Protein AF-A0A7J6QYV2-F1 (afdb_monomer)

Foldseek 3Di:
DPVVVVLVVVVVVCLVVVPDPPPPDPDDDDDDDDDDDDDDDDDDDDDDDDDDDDDDDDDDDDPPPPPPPPPVQAQKDKDKDFPLVVCLVPPDAQDWDKDDQDQRHQHWHRKIKTKGLQFHPSADGQAIKMFIDTDAQKWWQKKKDKQNQIDDRDTDTHHCVDPVAVGGDMDRGRDGSVVLVVRCPPDPDDTNMIMMMMGTPHMDD

Organism: Perkinsus olseni (NCBI:txid32597)

Mean predicted aligned error: 15.83 Å

Structure (mmCIF, N/CA/C/O backbone):
data_AF-A0A7J6QYV2-F1
#
_entry.id   AF-A0A7J6QYV2-F1
#
loop_
_atom_site.group_PDB
_atom_site.id
_atom_site.type_symbol
_atom_site.label_atom_id
_atom_site.label_alt_id
_atom_site.label_comp_id
_atom_site.label_asym_id
_atom_site.label_entity_id
_atom_site.label_seq_id
_atom_site.pdbx_PDB_ins_code
_atom_site.Cartn_x
_atom_site.Cartn_y
_atom_site.Cartn_z
_atom_site.occupancy
_atom_site.B_iso_or_equiv
_atom_site.auth_seq_id
_atom_site.auth_comp_id
_atom_site.auth_asym_id
_atom_site.auth_atom_id
_atom_site.pdbx_PDB_model_num
ATOM 1 N N . ARG A 1 1 ? -1.451 -21.739 28.083 1.00 50.88 1 ARG A N 1
ATOM 2 C CA . ARG A 1 1 ? -0.155 -21.377 27.459 1.00 50.88 1 ARG A CA 1
ATOM 3 C C . ARG A 1 1 ? 0.331 -22.521 26.557 1.00 50.88 1 ARG A C 1
ATOM 5 O O . ARG A 1 1 ? 1.403 -23.037 26.791 1.00 50.88 1 ARG A O 1
ATOM 12 N N . GLY A 1 2 ? -0.492 -23.002 25.619 1.00 52.44 2 GLY A N 1
ATOM 13 C CA . GLY A 1 2 ? -0.149 -24.209 24.837 1.00 52.44 2 GLY A CA 1
ATOM 14 C C . GLY A 1 2 ? -0.540 -24.111 23.366 1.00 52.44 2 GLY A C 1
ATOM 15 O O . GLY A 1 2 ? 0.251 -24.439 22.502 1.00 52.44 2 GLY A O 1
ATOM 16 N N . ARG A 1 3 ? -1.723 -23.557 23.072 1.00 46.97 3 ARG A N 1
ATOM 17 C CA . ARG A 1 3 ? -2.214 -23.412 21.691 1.00 46.97 3 ARG A CA 1
ATOM 18 C C . ARG A 1 3 ? -1.629 -22.234 20.909 1.00 46.97 3 ARG A C 1
ATOM 20 O O . ARG A 1 3 ? -1.575 -22.299 19.691 1.00 46.97 3 ARG A O 1
ATOM 27 N N . SER A 1 4 ? -1.227 -21.155 21.580 1.00 53.94 4 SER A N 1
ATOM 28 C CA . SER A 1 4 ? -0.645 -19.977 20.917 1.00 53.94 4 SER A CA 1
ATOM 29 C C . SER A 1 4 ? 0.719 -20.287 20.314 1.00 53.94 4 SER A C 1
ATOM 31 O O . SER A 1 4 ? 1.007 -19.889 19.193 1.00 53.94 4 SER A O 1
ATOM 33 N N . ASP A 1 5 ? 1.531 -21.032 21.053 1.00 56.62 5 ASP A N 1
ATOM 34 C CA . ASP A 1 5 ? 2.941 -21.231 20.731 1.00 56.62 5 ASP A CA 1
ATOM 35 C C . ASP A 1 5 ? 3.089 -22.277 19.615 1.00 56.62 5 ASP A C 1
ATOM 37 O O . ASP A 1 5 ? 3.940 -22.151 18.740 1.00 56.62 5 ASP A O 1
ATOM 41 N N . GLU A 1 6 ? 2.171 -23.246 19.579 1.00 64.69 6 GLU A N 1
ATOM 42 C CA . GLU A 1 6 ? 2.050 -24.247 18.517 1.00 64.69 6 GLU A CA 1
ATOM 43 C C . GLU A 1 6 ? 1.593 -23.624 17.184 1.00 64.69 6 GLU A C 1
ATOM 45 O O . GLU A 1 6 ? 2.139 -23.941 16.129 1.00 64.69 6 GLU A O 1
ATOM 50 N N . LEU A 1 7 ? 0.667 -22.655 17.225 1.00 57.59 7 LEU A N 1
ATOM 51 C CA . LEU A 1 7 ? 0.242 -21.904 16.035 1.00 57.59 7 LEU A CA 1
ATOM 52 C C . LEU A 1 7 ? 1.353 -20.998 15.486 1.00 57.59 7 LEU A C 1
ATOM 54 O O . LEU A 1 7 ? 1.468 -20.838 14.271 1.00 57.59 7 LEU A O 1
ATOM 58 N N . ILE A 1 8 ? 2.178 -20.420 16.365 1.00 61.88 8 ILE A N 1
ATOM 59 C CA . ILE A 1 8 ? 3.333 -19.604 15.968 1.00 61.88 8 ILE A CA 1
ATOM 60 C C . ILE A 1 8 ? 4.375 -20.478 15.263 1.00 61.88 8 ILE A C 1
ATOM 62 O O . ILE A 1 8 ? 4.800 -20.136 14.161 1.00 61.88 8 ILE A O 1
ATOM 66 N N . ALA A 1 9 ? 4.721 -21.630 15.843 1.00 67.25 9 ALA A N 1
ATOM 67 C CA . ALA A 1 9 ? 5.699 -22.552 15.267 1.00 67.25 9 ALA A CA 1
ATOM 68 C C . ALA A 1 9 ? 5.259 -23.103 13.899 1.00 67.25 9 ALA A C 1
ATOM 70 O O . ALA A 1 9 ? 6.066 -23.191 12.971 1.00 67.25 9 ALA A O 1
ATOM 71 N N . GLU A 1 10 ? 3.972 -23.418 13.742 1.00 65.00 10 GLU A N 1
ATOM 72 C CA . GLU A 1 10 ? 3.434 -23.914 12.475 1.00 65.00 10 GLU A CA 1
ATOM 73 C C . GLU A 1 10 ? 3.416 -22.824 11.391 1.00 65.00 10 GLU A C 1
ATOM 75 O O . GLU A 1 10 ? 3.759 -23.083 10.237 1.00 65.00 10 GLU A O 1
ATOM 80 N N . CYS A 1 11 ? 3.120 -21.572 11.752 1.00 53.25 11 CYS A N 1
ATOM 81 C CA . CYS A 1 11 ? 3.209 -20.451 10.814 1.00 53.25 11 CYS A CA 1
ATOM 82 C C . CYS A 1 11 ? 4.659 -20.160 10.391 1.00 53.25 11 CYS A C 1
ATOM 84 O O . CYS A 1 11 ? 4.914 -19.910 9.212 1.00 53.25 11 CYS A O 1
ATOM 86 N N . GLU A 1 12 ? 5.623 -20.231 11.315 1.00 62.59 12 GLU A N 1
ATOM 87 C CA . GLU A 1 12 ? 7.051 -20.091 10.996 1.00 62.59 12 GLU A CA 1
ATOM 88 C C . GLU A 1 12 ? 7.539 -21.190 10.043 1.00 62.59 12 GLU A C 1
ATOM 90 O O . GLU A 1 12 ? 8.335 -20.924 9.136 1.00 62.59 12 GLU A O 1
ATOM 95 N N . ARG A 1 13 ? 7.040 -22.420 10.216 1.00 68.00 13 ARG A N 1
ATOM 96 C CA . ARG A 1 13 ? 7.320 -23.551 9.327 1.00 68.00 13 ARG A CA 1
ATOM 97 C C . ARG A 1 13 ? 6.759 -23.310 7.923 1.00 68.00 13 ARG A C 1
ATOM 99 O O . ARG A 1 13 ? 7.499 -23.417 6.948 1.00 68.00 13 ARG A O 1
ATOM 106 N N . LEU A 1 14 ? 5.499 -22.887 7.817 1.00 55.09 14 LEU A N 1
ATOM 107 C CA . LEU A 1 14 ? 4.836 -22.617 6.534 1.00 55.09 14 LEU A CA 1
ATOM 108 C C . LEU A 1 14 ? 5.481 -21.456 5.758 1.00 55.09 14 LEU A C 1
ATOM 110 O O . LEU A 1 14 ? 5.555 -21.498 4.528 1.00 55.09 14 LEU A O 1
ATOM 114 N N . MET A 1 15 ? 6.017 -20.456 6.465 1.00 53.84 15 MET A N 1
ATOM 115 C CA . MET A 1 15 ? 6.771 -19.351 5.860 1.00 53.84 15 MET A CA 1
ATOM 116 C C . MET A 1 15 ? 8.129 -19.800 5.303 1.00 53.84 15 MET A C 1
ATOM 118 O O . MET A 1 15 ? 8.531 -19.334 4.237 1.00 53.84 15 MET A O 1
ATOM 122 N N . LYS A 1 16 ? 8.822 -20.733 5.973 1.00 56.44 16 LYS A N 1
ATOM 123 C CA . LYS A 1 16 ? 10.062 -21.342 5.452 1.00 56.44 16 LYS A CA 1
ATOM 124 C C . LYS A 1 16 ? 9.814 -22.219 4.223 1.00 56.44 16 LYS A C 1
ATOM 126 O O . LYS A 1 16 ? 10.697 -22.343 3.382 1.00 56.44 16 LYS A O 1
ATOM 131 N N . GLU A 1 17 ? 8.618 -22.788 4.101 1.00 52.84 17 GLU A N 1
ATOM 132 C CA . GLU A 1 17 ? 8.225 -23.681 3.002 1.00 52.84 17 GLU A CA 1
ATOM 133 C C . GLU A 1 17 ? 7.657 -22.943 1.772 1.00 52.84 17 GLU A C 1
ATOM 135 O O . GLU A 1 17 ? 7.301 -23.576 0.780 1.00 52.84 17 GLU A O 1
ATOM 140 N N . GLY A 1 18 ? 7.590 -21.604 1.785 1.00 40.22 18 GLY A N 1
ATOM 141 C CA . GLY A 1 18 ? 7.161 -20.812 0.624 1.00 40.22 18 GLY A CA 1
ATOM 142 C C . GLY A 1 18 ? 5.681 -20.976 0.252 1.00 40.22 18 GLY A C 1
ATOM 143 O O . GLY A 1 18 ? 5.268 -20.572 -0.842 1.00 40.22 18 GLY A O 1
ATOM 144 N N . VAL A 1 19 ? 4.865 -21.541 1.148 1.00 41.78 19 VAL A N 1
ATOM 145 C CA . VAL A 1 19 ? 3.428 -21.715 0.932 1.00 41.78 19 VAL A CA 1
ATOM 146 C C . VAL A 1 19 ? 2.739 -20.363 1.115 1.00 41.78 19 VAL A C 1
ATOM 148 O O . VAL A 1 19 ? 2.846 -19.700 2.142 1.00 41.78 19 VAL A O 1
ATOM 151 N N . ALA A 1 20 ? 2.078 -19.913 0.051 1.00 40.19 20 ALA A N 1
ATOM 152 C CA . ALA A 1 20 ? 1.551 -18.567 -0.095 1.00 40.19 20 ALA A CA 1
ATOM 153 C C . ALA A 1 20 ? 0.623 -18.125 1.055 1.00 40.19 20 ALA A C 1
ATOM 155 O O . ALA A 1 20 ? -0.301 -18.830 1.453 1.00 40.19 20 ALA A O 1
ATOM 156 N N . HIS A 1 21 ? 0.811 -16.867 1.463 1.00 44.19 21 HIS A N 1
ATOM 157 C CA . HIS A 1 21 ? 0.097 -16.081 2.482 1.00 44.19 21 HIS A CA 1
ATOM 158 C C . HIS A 1 21 ? -1.429 -15.900 2.263 1.00 44.19 21 HIS A C 1
ATOM 160 O O . HIS A 1 21 ? -2.045 -15.020 2.865 1.00 44.19 21 HIS A O 1
ATOM 166 N N . ALA A 1 22 ? -2.045 -16.686 1.376 1.00 38.06 22 ALA A N 1
ATOM 167 C CA . ALA A 1 22 ? -3.471 -16.627 1.072 1.00 38.06 22 ALA A CA 1
ATOM 168 C C . ALA A 1 22 ? -4.343 -17.420 2.066 1.00 38.06 22 ALA A C 1
ATOM 170 O O . ALA A 1 22 ? -5.554 -17.231 2.061 1.00 38.06 22 ALA A O 1
ATOM 171 N N . ALA A 1 23 ? -3.759 -18.278 2.914 1.00 35.44 23 ALA A N 1
ATOM 172 C CA . ALA A 1 23 ? -4.523 -19.263 3.691 1.00 35.44 23 ALA A CA 1
ATOM 173 C C . ALA A 1 23 ? -4.520 -19.085 5.223 1.00 35.44 23 ALA A C 1
ATOM 175 O O . ALA A 1 23 ? -5.221 -19.824 5.903 1.00 35.44 23 ALA A O 1
ATOM 176 N N . LEU A 1 24 ? -3.780 -18.131 5.798 1.00 39.09 24 LEU A N 1
ATOM 177 C CA . LEU A 1 24 ? -3.616 -18.039 7.263 1.00 39.09 24 LEU A CA 1
ATOM 178 C C . LEU A 1 24 ? -4.331 -16.837 7.892 1.00 39.09 24 LEU A C 1
ATOM 180 O O . LEU A 1 24 ? -3.841 -16.228 8.837 1.00 39.09 24 LEU A O 1
ATOM 184 N N . CYS A 1 25 ? -5.515 -16.502 7.381 1.00 36.44 25 CYS A N 1
ATOM 185 C CA . CYS A 1 25 ? -6.490 -15.752 8.167 1.00 36.44 25 CYS A CA 1
ATOM 186 C C . CYS A 1 25 ? -7.508 -16.771 8.707 1.00 36.44 25 CYS A C 1
ATOM 188 O O . CYS A 1 25 ? -8.256 -17.338 7.908 1.00 36.44 25 CYS A O 1
ATOM 190 N N . PRO A 1 26 ? -7.543 -17.074 10.017 1.00 35.34 26 PRO A N 1
ATOM 191 C CA . PRO A 1 26 ? -8.499 -18.024 10.566 1.00 35.34 26 PRO A CA 1
ATOM 192 C C . PRO A 1 26 ? -9.873 -17.357 10.702 1.00 35.34 26 PRO A C 1
ATOM 194 O O . PRO A 1 26 ? -10.291 -16.988 11.791 1.00 35.34 26 PRO A O 1
ATOM 197 N N . THR A 1 27 ? -10.592 -17.200 9.592 1.00 39.31 27 THR A N 1
ATOM 198 C CA . THR A 1 27 ? -12.039 -16.949 9.606 1.00 39.31 27 THR A CA 1
ATOM 199 C C . THR A 1 27 ? -12.696 -17.586 8.389 1.00 39.31 27 THR A C 1
ATOM 201 O O . THR A 1 27 ? -12.874 -16.912 7.383 1.00 39.31 27 THR A O 1
ATOM 204 N N . THR A 1 28 ? -13.063 -18.863 8.495 1.00 33.28 28 THR A N 1
ATOM 205 C CA . THR A 1 28 ? -14.274 -19.442 7.876 1.00 33.28 28 THR A CA 1
ATOM 206 C C . THR A 1 28 ? -14.361 -20.905 8.279 1.00 33.28 28 THR A C 1
ATOM 208 O O . THR A 1 28 ? -13.680 -21.737 7.692 1.00 33.28 28 THR A O 1
ATOM 211 N N . LEU A 1 29 ? -15.178 -21.206 9.286 1.00 31.48 29 LEU A N 1
ATOM 212 C CA . LEU A 1 29 ? -15.810 -22.514 9.461 1.00 31.48 29 LEU A CA 1
ATOM 213 C C . LEU A 1 29 ? -16.913 -22.366 10.512 1.00 31.48 29 LEU A C 1
ATOM 215 O O . LEU A 1 29 ? -16.750 -22.806 11.637 1.00 31.48 29 LEU A O 1
ATOM 219 N N . GLU A 1 30 ? -18.008 -21.706 10.140 1.00 33.56 30 GLU A N 1
ATOM 220 C CA . GLU A 1 30 ? -19.347 -22.062 10.616 1.00 33.56 30 GLU A CA 1
ATOM 221 C C . GLU A 1 30 ? -20.363 -21.745 9.509 1.00 33.56 30 GLU A C 1
ATOM 223 O O . GLU A 1 30 ? -20.203 -20.783 8.760 1.00 33.56 30 GLU A O 1
ATOM 228 N N . GLU A 1 31 ? -21.380 -22.605 9.438 1.00 32.69 31 GLU A N 1
ATOM 229 C CA . GLU A 1 31 ? -22.625 -22.494 8.667 1.00 32.69 31 GLU A CA 1
ATOM 230 C C . GLU A 1 31 ? -22.592 -22.905 7.185 1.00 32.69 31 GLU A C 1
ATOM 232 O O . GLU A 1 31 ? -22.570 -22.111 6.249 1.00 32.69 31 GLU A O 1
ATOM 237 N N . THR A 1 32 ? -22.731 -24.212 6.962 1.00 28.47 32 THR A N 1
ATOM 238 C CA . THR A 1 32 ? -23.519 -24.722 5.827 1.00 28.47 32 THR A CA 1
ATOM 239 C C . THR A 1 32 ? -24.300 -25.954 6.282 1.00 28.47 32 THR A C 1
ATOM 241 O O . THR A 1 32 ? -23.952 -27.096 5.999 1.00 28.47 32 THR A O 1
ATOM 244 N N . MET A 1 33 ? -25.363 -25.709 7.050 1.00 30.42 33 MET A N 1
ATOM 245 C CA . MET A 1 33 ? -26.488 -26.635 7.176 1.00 30.42 33 MET A CA 1
ATOM 246 C C . MET A 1 33 ? -27.579 -26.157 6.216 1.00 30.42 33 MET A C 1
ATOM 248 O O . MET A 1 33 ? -27.862 -24.964 6.139 1.00 30.42 33 MET A O 1
ATOM 252 N N . GLY A 1 34 ? -28.077 -27.082 5.398 1.00 27.17 34 GLY A N 1
ATOM 253 C CA . GLY A 1 34 ? -28.913 -26.783 4.241 1.00 27.17 34 GLY A CA 1
ATOM 254 C C . GLY A 1 34 ? -30.351 -26.402 4.565 1.00 27.17 34 GLY A C 1
ATOM 255 O O . GLY A 1 34 ? -30.793 -26.539 5.695 1.00 27.17 34 GLY A O 1
ATOM 256 N N . GLU A 1 35 ? -31.087 -26.023 3.519 1.00 30.22 35 GLU A N 1
ATOM 257 C CA . GLU A 1 35 ? -32.474 -26.447 3.328 1.00 30.22 35 GLU A CA 1
ATOM 258 C C . GLU A 1 35 ? -32.942 -26.203 1.884 1.00 30.22 35 GLU A C 1
ATOM 260 O O . GLU A 1 35 ? -32.620 -25.207 1.236 1.00 30.22 35 GLU A O 1
ATOM 265 N N . HIS A 1 36 ? -33.674 -27.192 1.376 1.00 31.88 36 HIS A N 1
ATOM 266 C CA . HIS A 1 36 ? -34.330 -27.250 0.072 1.00 31.88 36 HIS A CA 1
ATOM 267 C C . HIS A 1 36 ? -35.616 -26.393 0.057 1.00 31.88 36 HIS A C 1
ATOM 269 O O . HIS A 1 36 ? -36.275 -26.280 1.090 1.00 31.88 36 HIS A O 1
ATOM 275 N N . PRO A 1 37 ? -36.077 -25.882 -1.103 1.00 31.66 37 PRO A N 1
ATOM 276 C CA . PRO A 1 37 ? -37.350 -25.175 -1.197 1.00 31.66 37 PRO A CA 1
ATOM 277 C C . PRO A 1 37 ? -38.516 -26.136 -1.493 1.00 31.66 37 PRO A C 1
ATOM 279 O O . PRO A 1 37 ? -38.481 -26.896 -2.462 1.00 31.66 37 PRO A O 1
ATOM 282 N N . SER A 1 38 ? -39.597 -26.052 -0.711 1.00 30.72 38 SER A N 1
ATOM 283 C CA . SER A 1 38 ? -40.882 -26.704 -1.006 1.00 30.72 38 SER A CA 1
ATOM 284 C C . SER A 1 38 ? -42.078 -25.803 -0.663 1.00 30.72 38 SER A C 1
ATOM 286 O O . SER A 1 38 ? -42.471 -25.684 0.488 1.00 30.72 38 SER A O 1
ATOM 288 N N . ARG A 1 39 ? -42.639 -25.198 -1.717 1.00 29.16 39 ARG A N 1
ATOM 289 C CA . ARG A 1 39 ? -44.053 -25.199 -2.163 1.00 29.16 39 ARG A CA 1
ATOM 290 C C . ARG A 1 39 ? -45.231 -25.136 -1.152 1.00 29.16 39 ARG A C 1
ATOM 292 O O . ARG A 1 39 ? -45.313 -25.934 -0.230 1.00 29.16 39 ARG A O 1
ATOM 299 N N . ARG A 1 40 ? -46.258 -24.383 -1.608 1.00 31.88 40 ARG A N 1
ATOM 300 C CA . ARG A 1 40 ? -47.717 -24.345 -1.286 1.00 31.88 40 ARG A CA 1
ATOM 301 C C . ARG A 1 40 ? -48.161 -23.357 -0.200 1.00 31.88 40 ARG A C 1
ATOM 303 O O . ARG A 1 40 ? -47.703 -23.411 0.924 1.00 31.88 40 ARG A O 1
ATOM 310 N N . GLU A 1 41 ? -48.886 -22.297 -0.563 1.00 29.02 41 GLU A N 1
ATOM 311 C CA . GLU A 1 41 ? -50.328 -22.174 -0.907 1.00 29.02 41 GLU A CA 1
ATOM 312 C C . GLU A 1 41 ? -51.222 -21.871 0.313 1.00 29.02 41 GLU A C 1
ATOM 314 O O . GLU A 1 41 ? -51.478 -22.734 1.141 1.00 29.02 41 GLU A O 1
ATOM 319 N N . SER A 1 42 ? -51.792 -20.659 0.272 1.00 30.53 42 SER A N 1
ATOM 320 C CA . SER A 1 42 ? -53.216 -20.361 0.488 1.00 30.53 42 SER A CA 1
ATOM 321 C C . SER A 1 42 ? -53.796 -20.103 1.895 1.00 30.53 42 SER A C 1
ATOM 323 O O . SER A 1 42 ? -53.751 -20.927 2.795 1.00 30.53 42 SER A O 1
ATOM 325 N N . LEU A 1 43 ? -54.541 -18.980 1.916 1.00 29.89 43 LEU A N 1
ATOM 326 C CA . LEU A 1 43 ? -55.824 -18.692 2.591 1.00 29.89 43 LEU A CA 1
ATOM 327 C C . LEU A 1 43 ? -55.852 -17.838 3.877 1.00 29.89 43 LEU A C 1
ATOM 329 O O . LEU A 1 43 ? -55.604 -18.288 4.985 1.00 29.89 43 LEU A O 1
ATOM 333 N N . ARG A 1 44 ? -56.286 -16.583 3.648 1.00 34.06 44 ARG A N 1
ATOM 334 C CA . ARG A 1 44 ? -57.422 -15.847 4.256 1.00 34.06 44 ARG A CA 1
ATOM 335 C C . ARG A 1 44 ? -57.856 -16.250 5.676 1.00 34.06 44 ARG A C 1
ATOM 337 O O . ARG A 1 44 ? -58.265 -17.381 5.875 1.00 34.06 44 ARG A O 1
ATOM 344 N N . ILE A 1 45 ? -58.051 -15.247 6.541 1.00 32.06 45 ILE A N 1
ATOM 345 C CA . ILE A 1 45 ? -59.363 -14.867 7.114 1.00 32.06 45 ILE A CA 1
ATOM 346 C C . ILE A 1 45 ? -59.262 -13.474 7.759 1.00 32.06 45 ILE A C 1
ATOM 348 O O . ILE A 1 45 ? -58.275 -13.102 8.383 1.00 32.06 45 ILE A O 1
ATOM 352 N N . SER A 1 46 ? -60.315 -12.699 7.531 1.00 31.69 46 SER A N 1
ATOM 353 C CA . SER A 1 46 ? -60.586 -11.337 7.989 1.00 31.69 46 SER A CA 1
ATOM 354 C C . SER A 1 46 ? -61.320 -11.330 9.338 1.00 31.69 46 SER A C 1
ATOM 356 O O . SER A 1 46 ? -62.021 -12.298 9.622 1.00 31.69 46 SER A O 1
ATOM 358 N N . ARG A 1 47 ? -61.273 -10.191 10.058 1.00 33.62 47 ARG A N 1
ATOM 359 C CA . ARG A 1 47 ? -62.329 -9.535 10.893 1.00 33.62 47 ARG A CA 1
ATOM 360 C C . ARG A 1 47 ? -61.663 -8.817 12.080 1.00 33.62 47 ARG A C 1
ATOM 362 O O . ARG A 1 47 ? -60.978 -9.461 12.854 1.00 33.62 47 ARG A O 1
ATOM 369 N N . SER A 1 48 ? -61.615 -7.485 12.175 1.00 31.73 48 SER A N 1
ATOM 370 C CA . SER A 1 48 ? -62.645 -6.424 12.247 1.00 31.73 48 SER A CA 1
ATOM 371 C C . SER A 1 48 ? -62.991 -6.023 13.687 1.00 31.73 48 SER A C 1
ATOM 373 O O . SER A 1 48 ? -63.374 -6.889 14.469 1.00 31.73 48 SER A O 1
ATOM 375 N N . SER A 1 49 ? -63.031 -4.697 13.903 1.00 34.75 49 SER A N 1
ATOM 376 C CA . SER A 1 49 ? -63.844 -3.965 14.901 1.00 34.75 49 SER A CA 1
ATOM 377 C C . SER A 1 49 ? -63.249 -3.868 16.318 1.00 34.75 49 SER A C 1
ATOM 379 O O . SER A 1 49 ? -62.720 -4.839 16.824 1.00 34.75 49 SER A O 1
ATOM 381 N N . SER A 1 50 ? -63.349 -2.781 17.094 1.00 34.81 50 SER A N 1
ATOM 382 C CA . SER A 1 50 ? -63.984 -1.457 16.975 1.00 34.81 50 SER A CA 1
ATOM 383 C C . SER A 1 50 ? -63.783 -0.712 18.321 1.00 34.81 50 SER A C 1
ATOM 385 O O . SER A 1 50 ? -63.622 -1.375 19.340 1.00 34.81 50 SER A O 1
ATOM 387 N N . ARG A 1 51 ? -64.017 0.620 18.326 1.00 36.94 51 ARG A N 1
ATOM 388 C CA . ARG A 1 51 ? -64.317 1.541 19.466 1.00 36.94 51 ARG A CA 1
ATOM 389 C C . ARG A 1 51 ? -63.099 2.180 20.147 1.00 36.94 51 ARG A C 1
ATOM 391 O O . ARG A 1 51 ? -62.117 1.502 20.375 1.00 36.94 51 ARG A O 1
ATOM 398 N N . ARG A 1 52 ? -63.130 3.425 20.633 1.00 33.81 52 ARG A N 1
ATOM 399 C CA . ARG A 1 52 ? -63.869 4.702 20.430 1.00 33.81 52 ARG A CA 1
ATOM 400 C C . ARG A 1 52 ? -63.229 5.663 21.458 1.00 33.81 52 ARG A C 1
ATOM 402 O O . ARG A 1 52 ? -62.799 5.178 22.498 1.00 33.81 52 ARG A O 1
ATOM 409 N N . ALA A 1 53 ? -63.359 6.973 21.219 1.00 30.55 53 ALA A N 1
ATOM 410 C CA . ALA A 1 53 ? -63.189 8.075 22.184 1.00 30.55 53 ALA A CA 1
ATOM 411 C C . ALA A 1 53 ? -61.754 8.345 22.680 1.00 30.55 53 ALA A C 1
ATOM 413 O O . ALA A 1 53 ? -60.941 7.441 22.758 1.00 30.55 53 ALA A O 1
ATOM 414 N N . SER A 1 54 ? -61.385 9.528 23.156 1.00 33.19 54 SER A N 1
ATOM 415 C CA . SER A 1 54 ? -61.693 10.939 22.884 1.00 33.19 54 SER A CA 1
ATOM 416 C C . SER A 1 54 ? -60.895 11.702 23.956 1.00 33.19 54 SER A C 1
ATOM 418 O O . SER A 1 54 ? -60.812 11.233 25.085 1.00 33.19 54 SER A O 1
ATOM 420 N N . VAL A 1 55 ? -60.430 12.898 23.601 1.00 38.22 55 VAL A N 1
ATOM 421 C CA . VAL A 1 55 ? -60.003 14.015 24.468 1.00 38.22 55 VAL A CA 1
ATOM 422 C C . VAL A 1 55 ? -58.658 13.951 25.228 1.00 38.22 55 VAL A C 1
ATOM 424 O O . VAL A 1 55 ? -58.391 13.076 26.040 1.00 38.22 55 VAL A O 1
ATOM 427 N N . GLU A 1 56 ? -57.917 15.044 25.004 1.00 33.84 56 GLU A N 1
ATOM 428 C CA . GLU A 1 56 ? -57.206 15.887 25.981 1.00 33.84 56 GLU A CA 1
ATOM 429 C C . GLU A 1 56 ? -55.711 15.685 26.292 1.00 33.84 56 GLU A C 1
ATOM 431 O O . GLU A 1 56 ? -55.282 14.755 26.958 1.00 33.84 56 GLU A O 1
ATOM 436 N N . SER A 1 57 ? -54.974 16.730 25.884 1.00 35.16 57 SER A N 1
ATOM 437 C CA . SER A 1 57 ? -53.939 17.450 26.635 1.00 35.16 57 SER A CA 1
ATOM 438 C C . SER A 1 57 ? -52.670 16.706 27.050 1.00 35.16 57 SER A C 1
ATOM 440 O O . SER A 1 57 ? -52.665 15.885 27.955 1.00 35.16 57 SER A O 1
ATOM 442 N N . ALA A 1 58 ? -51.540 17.134 26.489 1.00 35.09 58 ALA A N 1
ATOM 443 C CA . ALA A 1 58 ? -50.531 17.861 27.263 1.00 35.09 58 ALA A CA 1
ATOM 444 C C . ALA A 1 58 ? -49.302 18.135 26.395 1.00 35.09 58 ALA A C 1
ATOM 446 O O . ALA A 1 58 ? -48.816 17.284 25.651 1.00 35.09 58 ALA A O 1
ATOM 447 N N . ALA A 1 59 ? -48.788 19.352 26.530 1.00 46.72 59 ALA A N 1
ATOM 448 C CA . ALA A 1 59 ? -47.498 19.776 26.026 1.00 46.72 59 ALA A CA 1
ATOM 449 C C . ALA A 1 59 ? -46.412 18.731 26.309 1.00 46.72 59 ALA A C 1
ATOM 451 O O . ALA A 1 59 ? -46.198 18.344 27.454 1.00 46.72 59 ALA A O 1
ATOM 452 N N . THR A 1 60 ? -45.666 18.313 25.289 1.00 35.28 60 THR A N 1
ATOM 453 C CA . THR A 1 60 ? -44.382 17.643 25.500 1.00 35.28 60 THR A CA 1
ATOM 454 C C . THR A 1 60 ? -43.439 17.993 24.362 1.00 35.28 60 THR A C 1
ATOM 456 O O . THR A 1 60 ? -43.598 17.553 23.233 1.00 35.28 60 THR A O 1
ATOM 459 N N . ARG A 1 61 ? -42.455 18.813 24.744 1.00 41.66 61 ARG A N 1
ATOM 460 C CA . ARG A 1 61 ? -41.089 18.900 24.221 1.00 41.66 61 ARG A CA 1
ATOM 461 C C . ARG A 1 61 ? -40.966 19.112 22.713 1.00 41.66 61 ARG A C 1
ATOM 463 O O . ARG A 1 61 ? -41.112 18.197 21.914 1.00 41.66 61 ARG A O 1
ATOM 470 N N . ARG A 1 62 ? -40.514 20.322 22.355 1.00 39.88 62 ARG A N 1
ATOM 471 C CA . ARG A 1 62 ? -39.699 20.534 21.154 1.00 39.88 62 ARG A CA 1
ATOM 472 C C . ARG A 1 62 ? -38.591 19.484 21.178 1.00 39.88 62 ARG A C 1
ATOM 474 O O . ARG A 1 62 ? -37.619 19.628 21.913 1.00 39.88 62 ARG A O 1
ATOM 481 N N . SER A 1 63 ? -38.786 18.409 20.421 1.00 40.66 63 SER A N 1
ATOM 482 C CA . SER A 1 63 ? -37.713 17.513 20.046 1.00 40.66 63 SER A CA 1
ATOM 483 C C . SER A 1 63 ? -36.742 18.394 19.284 1.00 40.66 63 SER A C 1
ATOM 485 O O . SER A 1 63 ? -37.034 18.827 18.169 1.00 40.66 63 SER A O 1
ATOM 487 N N . SER A 1 64 ? -35.625 18.744 19.918 1.00 44.84 64 SER A N 1
ATOM 488 C CA . SER A 1 64 ? -34.440 19.125 19.177 1.00 44.84 64 SER A CA 1
ATOM 489 C C . SER A 1 64 ? -34.165 17.934 18.277 1.00 44.84 64 SER A C 1
ATOM 491 O O . SER A 1 64 ? -33.641 16.915 18.727 1.00 44.84 64 SER A O 1
ATOM 493 N N . VAL A 1 65 ? -34.619 18.019 17.029 1.00 44.66 65 VAL A N 1
ATOM 494 C CA . VAL A 1 65 ? -34.080 17.201 15.959 1.00 44.66 65 VAL A CA 1
ATOM 495 C C . VAL A 1 65 ? -32.615 17.589 15.967 1.00 44.66 65 VAL A C 1
ATOM 497 O O . VAL A 1 65 ? -32.244 18.650 15.466 1.00 44.66 65 VAL A O 1
ATOM 500 N N . ALA A 1 66 ? -31.808 16.805 16.690 1.00 44.22 66 ALA A N 1
ATOM 501 C CA . ALA A 1 66 ? -30.378 16.823 16.529 1.00 44.22 66 ALA A CA 1
ATOM 502 C C . ALA A 1 66 ? -30.212 16.701 15.027 1.00 44.22 66 ALA A C 1
ATOM 504 O O . ALA A 1 66 ? -30.681 15.734 14.424 1.00 44.22 66 ALA A O 1
ATOM 505 N N . SER A 1 67 ? -29.714 17.774 14.423 1.00 43.53 67 SER A N 1
ATOM 506 C CA . SER A 1 67 ? -29.342 17.768 13.029 1.00 43.53 67 SER A CA 1
ATOM 507 C C . SER A 1 67 ? -28.280 16.688 12.943 1.00 43.53 67 SER A C 1
ATOM 509 O O . SER A 1 67 ? -27.126 16.910 13.312 1.00 43.53 67 SER A O 1
ATOM 511 N N . PHE A 1 68 ? -28.717 15.474 12.605 1.00 42.22 68 PHE A N 1
ATOM 512 C CA . PHE A 1 68 ? -27.852 14.388 12.215 1.00 42.22 68 PHE A CA 1
ATOM 513 C C . PHE A 1 68 ? -27.198 14.923 10.960 1.00 42.22 68 PHE A C 1
ATOM 515 O O . PHE A 1 68 ? -27.743 14.814 9.862 1.00 42.22 68 PHE A O 1
ATOM 522 N N . LYS A 1 69 ? -26.062 15.600 11.144 1.00 40.88 69 LYS A N 1
ATOM 523 C CA . LYS A 1 69 ? -25.128 15.816 10.062 1.00 40.88 69 LYS A CA 1
ATOM 524 C C . LYS A 1 69 ? -24.889 14.411 9.539 1.00 40.88 69 LYS A C 1
ATOM 526 O O . LYS A 1 69 ? -24.289 13.593 10.233 1.00 40.88 69 LYS A O 1
ATOM 531 N N . HIS A 1 70 ? -25.450 14.115 8.372 1.00 42.12 70 HIS A N 1
ATOM 532 C CA . HIS A 1 70 ? -24.940 13.059 7.526 1.00 42.12 70 HIS A CA 1
ATOM 533 C C . HIS A 1 70 ? -23.497 13.485 7.269 1.00 42.12 70 HIS A C 1
ATOM 535 O O . HIS A 1 70 ? -23.222 14.304 6.398 1.00 42.12 70 HIS A O 1
ATOM 541 N N . PHE A 1 71 ? -22.599 13.077 8.164 1.00 45.97 71 PHE A N 1
ATOM 542 C CA . PHE A 1 71 ? -21.181 13.184 7.928 1.00 45.97 71 PHE A CA 1
ATOM 543 C C . PHE A 1 71 ? -20.966 12.157 6.838 1.00 45.97 71 PHE A C 1
ATOM 545 O O . PHE A 1 71 ? -21.023 10.954 7.092 1.00 45.97 71 PHE A O 1
ATOM 552 N N . GLU A 1 72 ? -20.919 12.637 5.603 1.00 52.72 72 GLU A N 1
ATOM 553 C CA . GLU A 1 72 ? -20.637 11.816 4.444 1.00 52.72 72 GLU A CA 1
ATOM 554 C C . GLU A 1 72 ? -19.225 11.274 4.671 1.00 52.72 72 GLU A C 1
ATOM 556 O O . GLU A 1 72 ? -18.226 11.966 4.477 1.00 52.72 72 GLU A O 1
ATOM 561 N N . GLN A 1 73 ? -19.149 10.088 5.279 1.00 62.66 73 GLN A N 1
ATOM 562 C CA . GLN A 1 73 ? -17.884 9.500 5.678 1.00 62.66 73 GLN A CA 1
ATOM 563 C C . GLN A 1 73 ? -17.095 9.245 4.407 1.00 62.66 73 GLN A C 1
ATOM 565 O O . GLN A 1 73 ? -17.548 8.537 3.505 1.00 62.66 73 GLN A O 1
ATOM 570 N N . ARG A 1 74 ? -15.902 9.829 4.334 1.00 79.50 74 ARG A N 1
ATOM 571 C CA . ARG A 1 74 ? -15.002 9.579 3.219 1.00 79.50 74 ARG A CA 1
ATOM 572 C C . ARG A 1 74 ? -14.616 8.102 3.290 1.00 79.50 74 ARG A C 1
ATOM 574 O O . ARG A 1 74 ? -14.008 7.664 4.261 1.00 79.50 74 ARG A O 1
ATOM 581 N N . SER A 1 75 ? -15.009 7.315 2.295 1.00 88.25 75 SER A N 1
ATOM 582 C CA . SER A 1 75 ? -14.667 5.887 2.214 1.00 88.25 75 SER A CA 1
ATOM 583 C C . SER A 1 75 ? -13.397 5.638 1.413 1.00 88.25 75 SER A C 1
ATOM 585 O O . SER A 1 75 ? -12.901 4.521 1.355 1.00 88.25 75 SER A O 1
ATOM 587 N N . ARG A 1 76 ? -12.854 6.673 0.770 1.00 92.06 76 ARG A N 1
ATOM 588 C CA . ARG A 1 76 ? -11.787 6.535 -0.213 1.00 92.06 76 ARG A CA 1
ATOM 589 C C . ARG A 1 76 ? -10.794 7.673 -0.117 1.00 92.06 76 ARG A C 1
ATOM 591 O O . ARG A 1 76 ? -11.180 8.835 0.015 1.00 92.06 76 ARG A O 1
ATOM 598 N N . PHE A 1 77 ? -9.526 7.332 -0.277 1.00 92.19 77 PHE A N 1
ATOM 599 C CA . PHE A 1 77 ? -8.449 8.291 -0.434 1.00 92.19 77 PHE A CA 1
ATOM 600 C C . PHE A 1 77 ? -7.491 7.840 -1.525 1.00 92.19 77 PHE A C 1
ATOM 602 O O . PHE A 1 77 ? -7.349 6.651 -1.814 1.00 92.19 77 PHE A O 1
ATOM 609 N N . THR A 1 78 ? -6.859 8.824 -2.146 1.00 93.25 78 THR A N 1
ATOM 610 C CA . THR A 1 78 ? -5.979 8.628 -3.288 1.00 93.25 78 THR A CA 1
ATOM 611 C C . THR A 1 78 ? -4.744 9.483 -3.090 1.00 93.25 78 THR A C 1
ATOM 613 O O . THR A 1 78 ? -4.852 10.619 -2.633 1.00 93.25 78 THR A O 1
ATOM 616 N N . PHE A 1 79 ? -3.588 8.945 -3.451 1.00 93.50 79 PHE A N 1
ATOM 617 C CA . PHE A 1 79 ? -2.335 9.681 -3.500 1.00 93.50 79 PHE A CA 1
ATOM 618 C C . PHE A 1 79 ? -1.542 9.277 -4.739 1.00 93.50 79 PHE A C 1
ATOM 620 O O . PHE A 1 79 ? -1.749 8.208 -5.318 1.00 93.50 79 PHE A O 1
ATOM 627 N N . THR A 1 80 ? -0.631 10.155 -5.136 1.00 92.94 80 THR A N 1
ATOM 628 C CA . THR A 1 80 ? 0.207 9.965 -6.315 1.00 92.94 80 THR A CA 1
ATOM 629 C C . THR A 1 80 ? 1.628 9.646 -5.879 1.00 92.94 80 THR A C 1
ATOM 631 O O . THR A 1 80 ? 2.189 10.306 -5.006 1.00 92.94 80 THR A O 1
ATOM 634 N N . VAL A 1 81 ? 2.220 8.624 -6.487 1.00 93.56 81 VAL A N 1
ATOM 635 C CA . VAL A 1 81 ? 3.621 8.255 -6.310 1.00 93.56 81 VAL A CA 1
ATOM 636 C C . VAL A 1 81 ? 4.387 8.784 -7.521 1.00 93.56 81 VAL A C 1
ATOM 638 O O . VAL A 1 81 ? 4.298 8.176 -8.584 1.00 93.56 81 VAL A O 1
ATOM 641 N N . PRO A 1 82 ? 5.156 9.876 -7.385 1.00 92.50 82 PRO A N 1
ATOM 642 C CA . PRO A 1 82 ? 5.827 10.470 -8.534 1.00 92.50 82 PRO A CA 1
ATOM 643 C C . PRO A 1 82 ? 7.036 9.657 -8.987 1.00 92.50 82 PRO A C 1
ATOM 645 O O . PRO A 1 82 ? 7.654 8.989 -8.148 1.00 92.50 82 PRO A O 1
ATOM 648 N N . ASN A 1 83 ? 7.414 9.778 -10.258 1.00 92.00 83 ASN A N 1
ATOM 649 C CA . ASN A 1 83 ? 8.610 9.161 -10.850 1.00 92.00 83 ASN A CA 1
ATOM 650 C C . ASN A 1 83 ? 8.746 7.666 -10.500 1.00 92.00 83 ASN A C 1
ATOM 652 O O . ASN A 1 83 ? 9.732 7.230 -9.887 1.00 92.00 83 ASN A O 1
ATOM 656 N N . ILE A 1 84 ? 7.704 6.881 -10.780 1.00 92.81 84 ILE A N 1
ATOM 657 C CA . ILE A 1 84 ? 7.643 5.470 -10.405 1.00 92.81 84 ILE A CA 1
ATOM 658 C C . ILE A 1 84 ? 8.754 4.649 -11.064 1.00 92.81 84 ILE A C 1
ATOM 660 O O . ILE A 1 84 ? 9.293 3.751 -10.411 1.00 92.81 84 ILE A O 1
ATOM 664 N N . SER A 1 85 ? 9.150 4.973 -12.295 1.00 91.81 85 SER A N 1
ATOM 665 C CA . SER A 1 85 ? 10.215 4.270 -13.010 1.00 91.81 85 SER A CA 1
ATOM 666 C C . SER A 1 85 ? 11.557 4.426 -12.291 1.00 91.81 85 SER A C 1
ATOM 668 O O . SER A 1 85 ? 12.222 3.428 -12.004 1.00 91.81 85 SER A O 1
ATOM 670 N N . ASP A 1 86 ? 11.899 5.651 -11.874 1.00 92.94 86 ASP A N 1
ATOM 671 C CA . ASP A 1 86 ? 13.117 5.926 -11.098 1.00 92.94 86 ASP A CA 1
ATOM 672 C C . ASP A 1 86 ? 13.099 5.209 -9.740 1.00 92.94 86 ASP A C 1
ATOM 674 O O . ASP A 1 86 ? 14.088 4.610 -9.311 1.00 92.94 86 ASP A O 1
ATOM 678 N N . LYS A 1 87 ? 11.943 5.196 -9.066 1.00 94.81 87 LYS A N 1
ATOM 679 C CA . LYS A 1 87 ? 11.787 4.484 -7.791 1.00 94.81 87 LYS A CA 1
ATOM 680 C C . LYS A 1 87 ? 11.939 2.979 -7.957 1.00 94.81 87 LYS A C 1
ATOM 682 O O . LYS A 1 87 ? 12.579 2.350 -7.120 1.00 94.81 87 LYS A O 1
ATOM 687 N N . ILE A 1 88 ? 11.380 2.389 -9.010 1.00 94.19 88 ILE A N 1
ATOM 688 C CA . ILE A 1 88 ? 11.548 0.963 -9.305 1.00 94.19 88 ILE A CA 1
ATOM 689 C C . ILE A 1 88 ? 13.023 0.639 -9.544 1.00 94.19 88 ILE A C 1
ATOM 691 O O . ILE A 1 88 ? 13.499 -0.379 -9.045 1.00 94.19 88 ILE A O 1
ATOM 695 N N . GLU A 1 89 ? 13.758 1.492 -10.253 1.00 94.19 89 GLU A N 1
ATOM 696 C CA . GLU A 1 89 ? 15.181 1.285 -10.524 1.00 94.19 89 GLU A CA 1
ATOM 697 C C . GLU A 1 89 ? 16.037 1.428 -9.256 1.00 94.19 89 GLU A C 1
ATOM 699 O O . GLU A 1 89 ? 16.849 0.550 -8.956 1.00 94.19 89 GLU A O 1
ATOM 704 N N . ARG A 1 90 ? 15.828 2.501 -8.482 1.00 94.25 90 ARG A N 1
ATOM 705 C CA . ARG A 1 90 ? 16.748 2.925 -7.414 1.00 94.25 90 ARG A CA 1
ATOM 706 C C . ARG A 1 90 ? 16.367 2.490 -6.009 1.00 94.25 90 ARG A C 1
ATOM 708 O O . ARG A 1 90 ? 17.236 2.458 -5.134 1.00 94.25 90 ARG A O 1
ATOM 715 N N . TYR A 1 91 ? 15.088 2.235 -5.723 1.00 95.56 91 TYR A N 1
ATOM 716 C CA . TYR A 1 91 ? 14.710 1.827 -4.370 1.00 95.56 91 TYR A CA 1
ATOM 717 C C . TYR A 1 91 ? 15.287 0.451 -4.070 1.00 95.56 91 TYR A C 1
ATOM 719 O O . TYR A 1 91 ? 15.431 -0.399 -4.940 1.00 95.56 91 TYR A O 1
ATOM 727 N N . GLN A 1 92 ? 15.597 0.218 -2.803 1.00 96.19 92 GLN A N 1
ATOM 728 C CA . GLN A 1 92 ? 15.871 -1.126 -2.320 1.00 96.19 92 GLN A CA 1
ATOM 729 C C . GLN A 1 92 ? 14.547 -1.802 -1.957 1.00 96.19 92 GLN A C 1
ATOM 731 O O . GLN A 1 92 ? 13.577 -1.139 -1.578 1.00 96.19 92 GLN A O 1
ATOM 736 N N . LYS A 1 93 ? 14.503 -3.131 -2.059 1.00 96.06 93 LYS A N 1
ATOM 737 C CA . LYS A 1 93 ? 13.378 -3.922 -1.548 1.00 96.06 93 LYS A CA 1
ATOM 738 C C . LYS A 1 93 ? 13.174 -3.628 -0.058 1.00 96.06 93 LYS A C 1
ATOM 740 O O . LYS A 1 93 ? 14.142 -3.477 0.680 1.00 96.06 93 LYS A O 1
ATOM 745 N N . GLY A 1 94 ? 11.920 -3.509 0.367 1.00 95.94 94 GLY A N 1
ATOM 746 C CA . GLY A 1 94 ? 11.561 -3.101 1.725 1.00 95.94 94 GLY A CA 1
ATOM 747 C C . GLY A 1 94 ? 11.570 -1.588 1.964 1.00 95.94 94 GLY A C 1
ATOM 748 O O . GLY A 1 94 ? 11.167 -1.166 3.043 1.00 95.94 94 GLY A O 1
ATOM 749 N N . ARG A 1 95 ? 11.966 -0.752 0.990 1.00 97.25 95 ARG A N 1
ATOM 750 C CA . ARG A 1 95 ? 11.870 0.710 1.113 1.00 97.25 95 ARG A CA 1
ATOM 751 C C . ARG A 1 95 ? 10.475 1.208 0.699 1.00 97.25 95 ARG A C 1
ATOM 753 O O . ARG A 1 95 ? 10.127 1.061 -0.477 1.00 97.25 95 ARG A O 1
ATOM 760 N N . PRO A 1 96 ? 9.698 1.826 1.609 1.00 96.88 96 PRO A N 1
ATOM 761 C CA . PRO A 1 96 ? 8.397 2.376 1.265 1.00 96.88 96 PRO A CA 1
ATOM 762 C C . PRO A 1 96 ? 8.486 3.798 0.701 1.00 96.88 96 PRO A C 1
ATOM 764 O O . PRO A 1 96 ? 9.402 4.566 0.997 1.00 96.88 96 PRO A O 1
ATOM 767 N N . TYR A 1 97 ? 7.460 4.156 -0.058 1.00 97.00 97 TYR A N 1
ATOM 768 C CA . TYR A 1 97 ? 6.979 5.510 -0.271 1.00 97.00 97 TYR A CA 1
ATOM 769 C C . TYR A 1 97 ? 5.708 5.693 0.570 1.00 97.00 97 TYR A C 1
ATOM 771 O O . TYR A 1 97 ? 4.800 4.864 0.498 1.00 97.00 97 TYR A O 1
ATOM 779 N N . LEU A 1 98 ? 5.661 6.743 1.386 1.00 96.19 98 LEU A N 1
ATOM 780 C CA . LEU A 1 98 ? 4.588 6.970 2.354 1.00 96.19 98 LEU A CA 1
ATOM 781 C C . LEU A 1 98 ? 3.563 7.958 1.797 1.00 96.19 98 LEU A C 1
ATOM 783 O O . LEU A 1 98 ? 3.945 8.976 1.220 1.00 96.19 98 LEU A O 1
ATOM 787 N N . SER A 1 99 ? 2.277 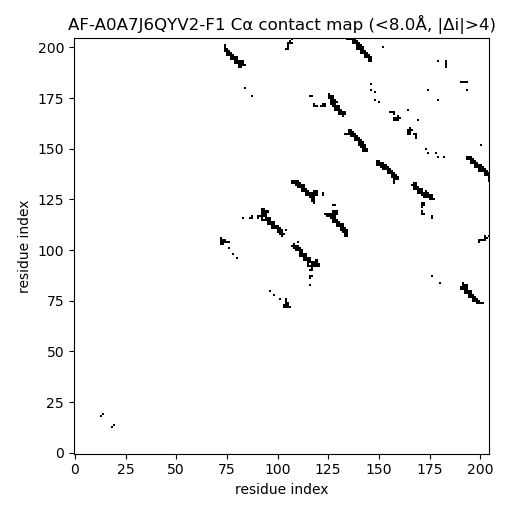7.673 1.994 1.00 95.88 99 SER A N 1
ATOM 788 C CA . SER A 1 99 ? 1.226 8.674 1.820 1.00 95.88 99 SER A CA 1
ATOM 789 C C . SER A 1 99 ? 1.238 9.678 2.973 1.00 95.88 99 SER A C 1
ATOM 791 O O . SER A 1 99 ? 1.815 9.432 4.038 1.00 95.88 99 SER A O 1
ATOM 793 N N . GLU A 1 100 ? 0.513 10.781 2.798 1.00 94.06 100 GLU A N 1
ATOM 794 C CA . GLU A 1 100 ? 0.074 11.583 3.938 1.00 94.06 100 GLU A CA 1
ATOM 795 C C . GLU A 1 100 ? -0.785 10.733 4.884 1.00 94.06 100 GLU A C 1
ATOM 797 O O . GLU A 1 100 ? -1.408 9.744 4.473 1.00 94.06 100 GLU A O 1
ATOM 802 N N . GLU A 1 101 ? -0.792 11.109 6.158 1.00 93.31 101 GLU A N 1
ATOM 803 C CA . GLU A 1 101 ? -1.737 10.556 7.120 1.00 93.31 101 GLU A CA 1
ATOM 804 C C . GLU A 1 101 ? -3.123 11.124 6.831 1.00 93.31 101 GLU A C 1
ATOM 806 O O . GLU A 1 101 ? -3.295 12.333 6.659 1.00 93.31 101 GLU A O 1
ATOM 811 N N . VAL A 1 102 ? -4.120 10.249 6.776 1.00 90.38 102 VAL A N 1
ATOM 812 C CA . VAL A 1 102 ? -5.502 10.634 6.534 1.00 90.38 102 VAL A CA 1
ATOM 813 C C . VAL A 1 102 ? -6.340 10.328 7.762 1.00 90.38 102 VAL A C 1
ATOM 815 O O . VAL A 1 102 ? -6.310 9.227 8.313 1.00 90.38 102 VAL A O 1
ATOM 818 N N . ASN A 1 103 ? -7.111 11.331 8.162 1.00 87.50 103 ASN A N 1
ATOM 819 C CA . ASN A 1 103 ? -8.063 11.249 9.256 1.00 87.50 103 ASN A CA 1
ATOM 820 C C . ASN A 1 103 ? -9.491 11.145 8.709 1.00 87.50 103 ASN A C 1
ATOM 822 O O . ASN A 1 103 ? -9.760 11.498 7.557 1.00 87.50 103 ASN A O 1
ATOM 826 N N . ASP A 1 104 ? -10.400 10.660 9.551 1.00 83.56 104 ASP A N 1
ATOM 827 C CA . ASP A 1 104 ? -11.843 10.595 9.308 1.00 83.56 104 ASP A CA 1
ATOM 828 C C . ASP A 1 104 ? -12.272 9.755 8.088 1.00 83.56 104 ASP A C 1
ATOM 830 O O . ASP A 1 104 ? -13.301 10.021 7.455 1.00 83.56 104 ASP A O 1
ATOM 834 N N . ILE A 1 105 ? -11.529 8.687 7.772 1.00 85.12 105 ILE A N 1
ATOM 835 C CA . ILE A 1 105 ? -11.925 7.735 6.722 1.00 85.12 105 ILE A CA 1
ATOM 836 C C . ILE A 1 105 ? -12.765 6.619 7.327 1.00 85.12 105 ILE A C 1
ATOM 838 O O . ILE A 1 105 ? -12.233 5.680 7.912 1.00 85.12 105 ILE A O 1
ATOM 842 N N . THR A 1 106 ? -14.088 6.684 7.162 1.00 85.44 106 THR A N 1
ATOM 843 C CA . THR A 1 106 ? -15.014 5.653 7.687 1.00 85.44 106 THR A CA 1
ATOM 844 C C . THR A 1 106 ? -14.789 5.379 9.186 1.00 85.44 106 THR A C 1
ATOM 846 O O . THR A 1 106 ? -14.833 4.241 9.645 1.00 85.44 106 THR A O 1
ATOM 849 N N . GLY A 1 107 ? -14.489 6.433 9.954 1.00 82.38 107 GLY A N 1
ATOM 850 C CA . GLY A 1 107 ? -14.190 6.341 11.387 1.00 82.38 107 GLY A CA 1
ATOM 851 C C . GLY A 1 107 ? -12.767 5.884 11.737 1.00 82.38 107 GLY A C 1
ATOM 852 O O . GLY A 1 107 ? -12.494 5.659 12.911 1.00 82.38 107 GLY A O 1
ATOM 853 N N . LEU A 1 108 ? -11.866 5.742 10.758 1.00 87.25 108 LEU A N 1
ATOM 854 C CA . LEU A 1 108 ? -10.435 5.569 11.008 1.00 87.25 108 LEU A CA 1
ATOM 855 C C . LEU A 1 108 ? -9.755 6.922 11.205 1.00 87.25 108 LEU A C 1
ATOM 857 O O . LEU A 1 108 ? -9.825 7.794 10.337 1.00 87.25 108 LEU A O 1
ATOM 861 N N . GLU A 1 109 ? -9.037 7.040 12.314 1.00 88.88 109 GLU A N 1
ATOM 862 C CA . GLU A 1 109 ? -8.068 8.104 12.569 1.00 88.88 109 GLU A CA 1
ATOM 863 C C . GLU A 1 109 ? -6.655 7.593 12.250 1.00 88.88 109 GLU A C 1
ATOM 865 O O . GLU A 1 109 ? -6.385 6.396 12.377 1.00 88.88 109 GL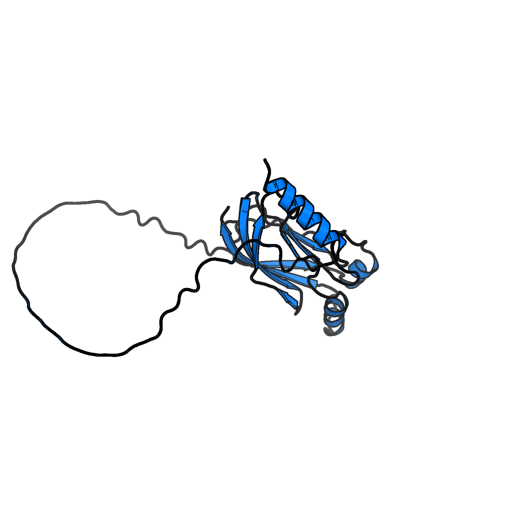U A O 1
ATOM 870 N N . PHE A 1 110 ? -5.745 8.484 11.846 1.00 88.62 110 PHE A N 1
ATOM 871 C CA . PHE A 1 110 ? -4.326 8.170 11.623 1.00 88.62 110 PHE A CA 1
ATOM 872 C C . PHE A 1 110 ? -4.070 7.023 10.626 1.00 88.62 110 PHE A C 1
ATOM 874 O O . PHE A 1 110 ? -3.150 6.217 10.800 1.00 88.62 110 PHE A O 1
ATOM 881 N N . ALA A 1 111 ? -4.885 6.921 9.572 1.00 92.94 111 ALA A N 1
ATOM 882 C CA . ALA A 1 111 ? -4.658 5.941 8.518 1.00 92.94 111 ALA A CA 1
ATOM 883 C C . ALA A 1 111 ? -3.524 6.412 7.596 1.00 92.94 111 ALA A C 1
ATOM 885 O O . ALA A 1 111 ? -3.515 7.553 7.144 1.00 92.94 111 ALA A O 1
ATOM 886 N N . GLN A 1 112 ? -2.583 5.530 7.267 1.00 95.44 112 GLN A N 1
ATOM 887 C CA . GLN A 1 112 ? -1.488 5.848 6.344 1.00 95.44 112 GLN A CA 1
ATOM 888 C C . GLN A 1 112 ? -1.176 4.651 5.459 1.00 95.44 112 GLN A C 1
ATOM 890 O O . GLN A 1 112 ? -1.278 3.501 5.883 1.00 95.44 112 GLN A O 1
ATOM 895 N N . VAL A 1 113 ? -0.763 4.911 4.226 1.00 96.38 113 VAL A N 1
ATOM 896 C CA . VAL A 1 113 ? -0.359 3.873 3.287 1.00 96.38 113 VAL A CA 1
ATOM 897 C C . VAL A 1 113 ? 1.140 3.917 3.071 1.00 96.38 113 VAL A C 1
ATOM 899 O O . VAL A 1 113 ? 1.723 4.966 2.812 1.00 96.38 113 VAL A O 1
ATOM 902 N N . GLU A 1 114 ? 1.749 2.740 3.111 1.00 97.44 114 GLU A N 1
ATOM 903 C CA . GLU A 1 114 ? 3.118 2.516 2.675 1.00 97.44 114 GLU A CA 1
ATOM 904 C C . GLU A 1 114 ? 3.077 1.715 1.370 1.00 97.44 114 GLU A C 1
ATOM 906 O O . GLU A 1 114 ? 2.639 0.562 1.343 1.00 97.44 114 GLU A O 1
ATOM 911 N N . PHE A 1 115 ? 3.524 2.316 0.274 1.00 97.69 115 PHE A N 1
ATOM 912 C CA . PHE A 1 115 ? 3.683 1.632 -1.004 1.00 97.69 115 PHE A CA 1
ATOM 913 C C . PHE A 1 115 ? 5.143 1.228 -1.199 1.00 97.69 115 PHE A C 1
ATOM 915 O O . PHE A 1 115 ? 6.036 2.053 -1.051 1.00 97.69 115 PHE A O 1
ATOM 922 N N . PHE A 1 116 ? 5.404 -0.024 -1.565 1.00 97.81 116 PHE A N 1
ATOM 923 C CA . PHE A 1 116 ? 6.751 -0.549 -1.778 1.00 97.81 116 PHE A CA 1
ATOM 924 C C . PHE A 1 116 ? 6.936 -0.871 -3.266 1.00 97.81 116 PHE A C 1
ATOM 926 O O . PHE A 1 116 ? 6.514 -1.948 -3.705 1.00 97.81 116 PHE A O 1
ATOM 933 N N . PRO A 1 117 ? 7.582 0.013 -4.053 1.00 96.81 117 PRO A N 1
ATOM 934 C CA . PRO A 1 117 ? 7.721 -0.166 -5.501 1.00 96.81 117 PRO A CA 1
ATOM 935 C C . PRO A 1 117 ? 8.393 -1.486 -5.892 1.00 96.81 117 PRO A C 1
ATOM 937 O O . PRO A 1 117 ? 7.997 -2.115 -6.866 1.00 96.81 117 PRO A O 1
ATOM 940 N N . ARG A 1 118 ? 9.373 -1.936 -5.096 1.00 97.06 118 ARG A N 1
ATOM 941 C CA . ARG A 1 118 ? 10.091 -3.210 -5.282 1.00 97.06 118 ARG A CA 1
ATOM 942 C C . ARG A 1 118 ? 9.673 -4.309 -4.301 1.00 97.06 118 ARG A C 1
ATOM 944 O O . ARG A 1 118 ? 10.422 -5.263 -4.094 1.00 97.06 118 ARG A O 1
ATOM 951 N N . GLY A 1 119 ? 8.512 -4.140 -3.674 1.00 97.56 119 GLY A N 1
ATOM 952 C CA . GLY A 1 119 ? 7.993 -5.060 -2.674 1.00 97.56 119 GLY A CA 1
ATOM 953 C C . GLY A 1 119 ? 8.554 -4.805 -1.277 1.00 97.56 119 GLY A C 1
ATOM 954 O O . GLY A 1 119 ? 9.602 -4.183 -1.094 1.00 97.56 119 GLY A O 1
ATOM 955 N N . ASP A 1 120 ? 7.815 -5.279 -0.283 1.00 96.19 120 ASP A N 1
ATOM 956 C CA . ASP A 1 120 ? 8.267 -5.430 1.099 1.00 96.19 120 ASP A CA 1
ATOM 957 C C . ASP A 1 120 ? 9.338 -6.542 1.200 1.00 96.19 120 ASP A C 1
ATOM 959 O O . ASP A 1 120 ? 9.527 -7.333 0.271 1.00 96.19 120 ASP A O 1
ATOM 963 N N . ILE A 1 121 ? 10.034 -6.638 2.337 1.00 94.44 121 ILE A N 1
ATOM 964 C CA . ILE A 1 121 ? 11.045 -7.672 2.590 1.00 94.44 121 ILE A CA 1
ATOM 965 C C . ILE A 1 121 ? 10.518 -9.103 2.377 1.00 94.44 121 ILE A C 1
ATOM 967 O O . ILE A 1 121 ? 11.254 -9.961 1.898 1.00 94.44 121 ILE A O 1
ATOM 971 N N . THR A 1 122 ? 9.231 -9.341 2.641 1.00 93.00 122 THR A N 1
ATOM 972 C CA . THR A 1 122 ? 8.554 -10.640 2.476 1.00 93.00 122 THR A CA 1
ATOM 973 C C . THR A 1 122 ? 7.980 -10.875 1.074 1.00 93.00 122 THR A C 1
ATOM 975 O O . THR A 1 122 ? 7.421 -11.933 0.786 1.00 93.00 122 THR A O 1
ATOM 978 N N . SER A 1 123 ? 8.083 -9.887 0.185 1.00 96.25 123 SER A N 1
ATOM 979 C CA . SER A 1 123 ? 7.486 -9.945 -1.153 1.00 96.25 123 SER A CA 1
ATOM 980 C C . SER A 1 123 ? 8.316 -10.804 -2.099 1.00 96.25 123 SER A C 1
ATOM 982 O O . SER A 1 123 ? 9.519 -10.975 -1.912 1.00 96.25 123 SER A O 1
ATOM 984 N N . ARG A 1 124 ? 7.699 -11.333 -3.152 1.00 97.31 124 ARG A N 1
ATOM 985 C CA . ARG A 1 124 ? 8.414 -11.996 -4.249 1.00 97.31 124 ARG A CA 1
ATOM 986 C C . ARG A 1 124 ? 9.219 -10.969 -5.039 1.00 97.31 124 ARG A C 1
ATOM 988 O O . ARG A 1 124 ? 8.832 -9.807 -5.144 1.00 97.31 124 ARG A O 1
ATOM 995 N N . ASP A 1 125 ? 10.327 -11.404 -5.622 1.00 95.94 125 ASP A N 1
ATOM 996 C CA . ASP A 1 125 ? 11.130 -10.525 -6.470 1.00 95.94 125 ASP A CA 1
ATOM 997 C C . ASP A 1 125 ? 10.357 -10.126 -7.730 1.00 95.94 125 ASP A C 1
ATOM 999 O O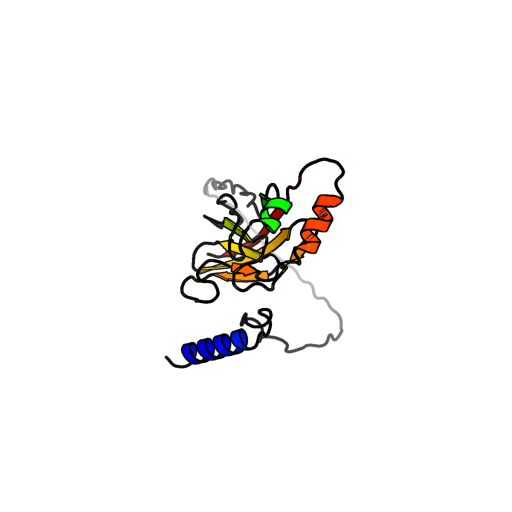 . ASP A 1 125 ? 9.651 -10.936 -8.332 1.00 95.94 125 ASP A O 1
ATOM 1003 N N . GLY A 1 126 ? 10.461 -8.849 -8.103 1.00 96.19 126 GLY A N 1
ATOM 1004 C CA . GLY A 1 126 ? 9.706 -8.281 -9.221 1.00 96.19 126 GLY A CA 1
ATOM 1005 C C . GLY A 1 126 ? 8.230 -8.001 -8.916 1.00 96.19 126 GLY A C 1
ATOM 1006 O O . GLY A 1 126 ? 7.475 -7.728 -9.847 1.00 96.19 126 GLY A O 1
ATOM 1007 N N . TRP A 1 127 ? 7.808 -8.046 -7.649 1.00 97.56 127 TRP A N 1
ATOM 1008 C CA . TRP A 1 127 ? 6.463 -7.658 -7.210 1.00 97.56 127 TRP A CA 1
ATOM 1009 C C . TRP A 1 127 ? 6.506 -6.405 -6.341 1.00 97.56 127 TRP A C 1
ATOM 1011 O O . TRP A 1 127 ? 7.448 -6.209 -5.578 1.00 97.56 127 TRP A O 1
ATOM 1021 N N . CYS A 1 128 ? 5.470 -5.572 -6.435 1.00 97.44 128 CYS A N 1
ATOM 1022 C CA . CYS A 1 128 ? 5.249 -4.475 -5.501 1.00 97.44 128 CYS A CA 1
ATOM 1023 C C . CYS A 1 128 ? 4.393 -4.930 -4.310 1.00 97.44 128 CYS A C 1
ATOM 1025 O O . CYS A 1 128 ? 3.680 -5.941 -4.376 1.00 97.44 128 CYS A O 1
ATOM 1027 N N . ALA A 1 129 ? 4.438 -4.152 -3.231 1.00 97.88 129 ALA A N 1
ATOM 1028 C CA . ALA A 1 129 ? 3.627 -4.379 -2.043 1.00 97.88 129 ALA A CA 1
ATOM 1029 C C . ALA A 1 129 ? 2.939 -3.097 -1.587 1.00 97.88 129 ALA A C 1
ATOM 1031 O O . ALA A 1 129 ? 3.388 -1.989 -1.886 1.00 97.88 129 ALA A O 1
ATOM 1032 N N . ILE A 1 130 ? 1.869 -3.254 -0.816 1.00 97.56 130 ILE A N 1
ATOM 1033 C CA . ILE A 1 130 ? 1.206 -2.140 -0.145 1.00 97.56 130 ILE A CA 1
ATOM 1034 C C . ILE A 1 130 ? 0.851 -2.525 1.281 1.00 97.56 130 ILE A C 1
ATOM 1036 O O . ILE A 1 130 ? 0.419 -3.650 1.539 1.00 97.56 130 ILE A O 1
ATOM 1040 N N . LYS A 1 131 ? 1.044 -1.596 2.209 1.00 97.12 131 LYS A N 1
ATOM 1041 C CA . LYS A 1 131 ? 0.702 -1.761 3.615 1.00 97.12 131 LYS A CA 1
ATOM 1042 C C . LYS A 1 131 ? -0.209 -0.628 4.052 1.00 97.12 131 LYS A C 1
ATOM 1044 O O . LYS A 1 131 ? 0.090 0.534 3.794 1.00 97.12 131 LYS A O 1
ATOM 1049 N N . LEU A 1 132 ? -1.297 -0.973 4.724 1.00 96.31 132 LEU A N 1
ATOM 1050 C CA . LEU A 1 132 ? -2.195 -0.019 5.356 1.00 96.31 132 LEU A CA 1
A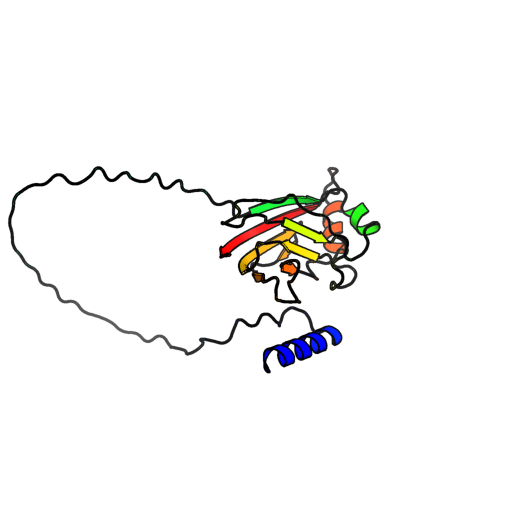TOM 1051 C C . LEU A 1 132 ? -1.917 0.014 6.861 1.00 96.31 132 LEU A C 1
ATOM 1053 O O . LEU A 1 132 ? -2.043 -1.000 7.550 1.00 96.31 132 LEU A O 1
ATOM 1057 N N . ARG A 1 133 ? -1.545 1.182 7.373 1.00 95.38 133 ARG A N 1
ATOM 1058 C CA . ARG A 1 133 ? -1.448 1.467 8.803 1.00 95.38 133 ARG A CA 1
ATOM 1059 C C . ARG A 1 133 ? -2.796 1.967 9.294 1.00 95.38 133 ARG A C 1
ATOM 1061 O O . ARG A 1 133 ? -3.404 2.830 8.666 1.00 95.38 133 ARG A O 1
ATOM 1068 N N . VAL A 1 134 ? -3.247 1.393 10.400 1.00 94.44 134 VAL A N 1
ATOM 1069 C CA . VAL A 1 134 ? -4.500 1.725 11.084 1.00 94.44 134 VAL A CA 1
ATOM 1070 C C . VAL A 1 134 ? -4.264 1.696 12.598 1.00 94.44 134 VAL A C 1
ATOM 1072 O O . VAL A 1 134 ? -3.278 1.092 13.035 1.00 94.44 134 VAL A O 1
ATOM 1075 N N . PRO A 1 135 ? -5.142 2.304 13.413 1.00 92.81 135 PRO A N 1
ATOM 1076 C CA . PRO A 1 135 ? -5.068 2.207 14.867 1.00 92.81 135 PRO A CA 1
ATOM 1077 C C . PRO A 1 135 ? -5.071 0.758 15.361 1.00 92.81 135 PRO A C 1
ATOM 1079 O O . PRO A 1 135 ? -5.682 -0.118 14.747 1.00 92.81 135 PRO A O 1
ATOM 1082 N N . ASN A 1 136 ? -4.416 0.495 16.493 1.00 93.25 136 ASN A N 1
ATOM 1083 C CA . ASN A 1 136 ? -4.382 -0.838 17.097 1.00 93.25 136 ASN A CA 1
ATOM 1084 C C . ASN A 1 136 ? -5.801 -1.376 17.368 1.00 93.25 136 ASN A C 1
ATOM 1086 O O . ASN A 1 136 ? -6.689 -0.611 17.728 1.00 93.25 136 ASN A O 1
ATOM 1090 N N . ARG A 1 137 ? -5.985 -2.695 17.228 1.00 92.88 137 ARG A N 1
ATOM 1091 C CA . ARG A 1 137 ? -7.257 -3.430 17.380 1.00 92.88 137 ARG A CA 1
ATOM 1092 C C . ARG A 1 137 ? -8.327 -3.106 16.336 1.00 92.88 137 ARG A C 1
ATOM 1094 O O . ARG A 1 137 ? -9.483 -3.482 16.496 1.00 92.88 137 ARG A O 1
ATOM 1101 N N . THR A 1 138 ? -7.933 -2.507 15.218 1.00 94.00 138 THR A N 1
ATOM 1102 C CA . THR A 1 138 ? -8.854 -2.203 14.123 1.00 94.00 138 THR A CA 1
ATOM 1103 C C . THR A 1 138 ? -9.182 -3.442 13.296 1.00 94.00 138 THR A C 1
ATOM 1105 O O . THR A 1 138 ? -8.296 -4.085 12.731 1.00 94.00 138 THR A O 1
ATOM 1108 N N . LYS A 1 139 ? -10.475 -3.714 13.105 1.00 94.81 139 LYS A N 1
ATOM 1109 C CA . LYS A 1 139 ? -10.991 -4.581 12.038 1.00 94.81 139 LYS A CA 1
ATOM 1110 C C . LYS A 1 139 ? -11.434 -3.729 10.853 1.00 94.81 139 LYS A C 1
ATOM 1112 O O . LYS A 1 139 ? -12.344 -2.911 10.981 1.00 94.81 139 LYS A O 1
ATOM 1117 N N . VAL A 1 140 ? -10.847 -3.955 9.682 1.00 95.31 140 VAL A N 1
ATOM 1118 C CA . VAL A 1 140 ? -11.097 -3.148 8.479 1.00 95.31 140 VAL A CA 1
ATOM 1119 C C . VAL A 1 140 ? -11.404 -4.021 7.266 1.00 95.31 140 VAL A C 1
ATOM 1121 O O . VAL A 1 140 ? -10.774 -5.054 7.048 1.00 95.31 140 VAL A O 1
ATOM 1124 N N . ARG A 1 141 ? -12.385 -3.604 6.459 1.00 96.31 141 ARG A N 1
ATOM 1125 C CA . ARG A 1 141 ? -12.660 -4.147 5.124 1.00 96.31 141 ARG A CA 1
ATOM 1126 C C . ARG A 1 141 ? -12.193 -3.132 4.092 1.00 96.31 141 ARG A C 1
ATOM 1128 O O . ARG A 1 141 ? -12.733 -2.030 4.057 1.00 96.31 141 ARG A O 1
ATOM 1135 N N . TRP A 1 142 ? -11.230 -3.489 3.253 1.00 96.50 142 TRP A N 1
ATOM 1136 C CA . TRP A 1 142 ? -10.573 -2.527 2.370 1.00 96.50 142 TRP A CA 1
ATOM 1137 C C . TRP A 1 142 ? -10.167 -3.127 1.021 1.00 96.50 142 TRP A C 1
ATOM 1139 O O . TRP A 1 142 ? -9.946 -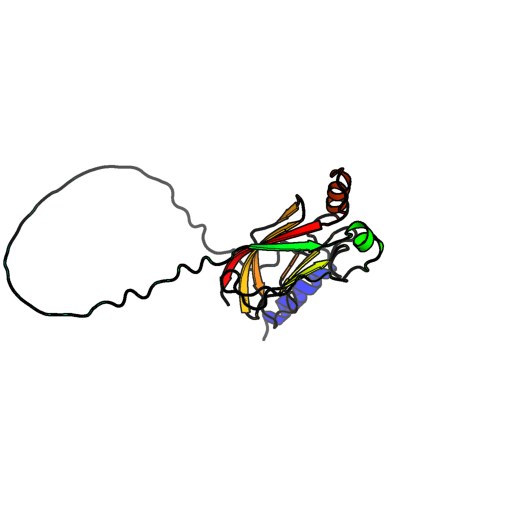4.334 0.898 1.00 96.50 142 TRP A O 1
ATOM 1149 N N . SER A 1 143 ? -10.099 -2.275 0.002 1.00 97.69 143 SER A N 1
ATOM 1150 C CA . SER A 1 143 ? -9.567 -2.568 -1.329 1.00 97.69 143 SER A CA 1
ATOM 1151 C C . SER A 1 143 ? -8.511 -1.540 -1.726 1.00 97.69 143 SER A C 1
ATOM 1153 O O . SER A 1 143 ? -8.530 -0.410 -1.241 1.00 97.69 143 SER A O 1
ATOM 1155 N N . VAL A 1 144 ? -7.618 -1.911 -2.642 1.00 97.44 144 VAL A N 1
ATOM 1156 C CA . VAL A 1 144 ? -6.677 -0.969 -3.264 1.00 97.44 144 VAL A CA 1
ATOM 1157 C C . VAL A 1 144 ? -6.755 -1.131 -4.765 1.00 97.44 144 VAL A C 1
ATOM 1159 O O . VAL A 1 144 ? -6.782 -2.252 -5.280 1.00 97.44 144 VAL A O 1
ATOM 1162 N N . THR A 1 145 ? -6.722 0.005 -5.439 1.00 96.25 145 THR A N 1
ATOM 1163 C CA . THR A 1 145 ? -6.472 0.109 -6.865 1.00 96.25 145 THR A CA 1
ATOM 1164 C C . THR A 1 145 ? -5.160 0.853 -7.052 1.00 96.25 145 THR A C 1
ATOM 1166 O O . THR A 1 145 ? -5.004 1.976 -6.579 1.00 96.25 145 THR A O 1
ATOM 1169 N N . ILE A 1 146 ? -4.204 0.218 -7.716 1.00 93.69 146 ILE A N 1
ATOM 1170 C CA . ILE A 1 146 ? -2.985 0.861 -8.187 1.00 93.69 146 ILE A CA 1
ATOM 1171 C C . ILE 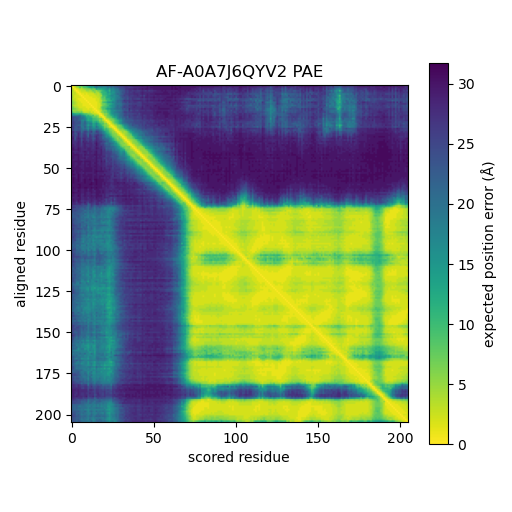A 1 146 ? -3.066 0.798 -9.692 1.00 93.69 146 ILE A C 1
ATOM 1173 O O . ILE A 1 146 ? -3.014 -0.301 -10.252 1.00 93.69 146 ILE A O 1
ATOM 1177 N N . SER A 1 147 ? -3.174 1.952 -10.349 1.00 85.12 147 SER A N 1
ATOM 1178 C CA . SER A 1 147 ? -3.227 1.947 -11.808 1.00 85.12 147 SER A CA 1
ATOM 1179 C C . SER A 1 147 ? -4.467 1.138 -12.283 1.00 85.12 147 SER A C 1
ATOM 1181 O O . SER A 1 147 ? -5.565 1.383 -11.776 1.00 85.12 147 SER A O 1
ATOM 1183 N N . ARG A 1 148 ? -4.360 0.144 -13.180 1.00 87.00 148 ARG A N 1
ATOM 1184 C CA . ARG A 1 148 ? -5.465 -0.788 -13.523 1.00 87.00 148 ARG A CA 1
ATOM 1185 C C . ARG A 1 148 ? -5.533 -2.038 -12.644 1.00 87.00 148 ARG A C 1
ATOM 1187 O O . ARG A 1 148 ? -6.410 -2.880 -12.836 1.00 87.00 148 ARG A O 1
ATOM 1194 N N . GLN A 1 149 ? -4.614 -2.190 -11.696 1.00 93.62 149 GLN A N 1
ATOM 1195 C CA . GLN A 1 149 ? -4.538 -3.357 -10.826 1.00 93.62 149 GLN A CA 1
ATOM 1196 C C . GLN A 1 149 ? -5.395 -3.133 -9.584 1.00 93.62 149 GLN A C 1
ATOM 1198 O O . GLN A 1 149 ? -5.091 -2.281 -8.752 1.00 93.62 149 GLN A O 1
ATOM 1203 N N . GLN A 1 150 ? -6.451 -3.927 -9.431 1.00 95.00 150 GLN A N 1
ATOM 1204 C CA . GLN A 1 150 ? -7.327 -3.876 -8.264 1.00 95.00 150 GLN A CA 1
ATOM 1205 C C . GLN A 1 150 ? -7.200 -5.154 -7.434 1.00 95.00 150 GLN A C 1
ATOM 1207 O O . GLN A 1 150 ? -7.209 -6.264 -7.969 1.00 95.00 150 GLN A O 1
ATOM 1212 N N . LYS A 1 151 ? -7.126 -5.006 -6.107 1.00 96.31 151 LYS A N 1
ATOM 1213 C CA . LYS A 1 151 ? -7.260 -6.117 -5.157 1.00 96.31 151 LYS A CA 1
ATOM 1214 C C . LYS A 1 151 ? -8.212 -5.789 -4.019 1.00 96.31 151 LYS A C 1
ATOM 1216 O O . LYS A 1 151 ? -8.324 -4.648 -3.571 1.00 96.31 151 LYS A O 1
ATOM 1221 N N . GLY A 1 152 ? -8.849 -6.843 -3.520 1.00 94.31 152 GLY A N 1
ATOM 1222 C CA . GLY A 1 152 ? -9.857 -6.779 -2.470 1.00 94.31 152 GLY A CA 1
ATOM 1223 C C . GLY A 1 152 ? -11.289 -6.734 -3.024 1.00 94.31 152 GLY A C 1
ATOM 1224 O O . GLY A 1 152 ? -11.493 -6.983 -4.210 1.00 94.31 152 GLY A O 1
ATOM 1225 N N . PRO A 1 153 ? -12.282 -6.437 -2.168 1.00 95.50 153 PRO A N 1
ATOM 1226 C CA . PRO A 1 153 ? -12.119 -6.118 -0.750 1.00 95.50 153 PRO A CA 1
ATOM 1227 C C . PRO A 1 153 ? -11.644 -7.321 0.084 1.00 95.50 153 PRO A C 1
ATOM 1229 O O . PRO A 1 153 ? -12.136 -8.433 -0.087 1.00 95.50 153 PRO A O 1
ATOM 1232 N N . ARG A 1 154 ? -10.711 -7.094 1.016 1.00 95.12 154 ARG A N 1
ATOM 1233 C CA . ARG A 1 154 ? -10.288 -8.062 2.047 1.00 95.12 154 ARG A CA 1
ATOM 1234 C C . ARG A 1 154 ? -10.669 -7.532 3.425 1.00 95.12 154 ARG A C 1
ATOM 1236 O O . ARG A 1 154 ? -10.677 -6.322 3.633 1.00 95.12 154 ARG A O 1
ATOM 1243 N N . VAL A 1 155 ? -11.004 -8.432 4.346 1.00 95.94 155 VAL A N 1
ATOM 1244 C CA . VAL A 1 155 ? -11.186 -8.100 5.764 1.00 95.94 155 VAL A CA 1
ATOM 1245 C C . VAL A 1 155 ? -9.926 -8.498 6.512 1.00 95.94 155 VAL A C 1
ATOM 1247 O O . VAL A 1 155 ? -9.497 -9.641 6.407 1.00 95.94 155 VAL A O 1
ATOM 1250 N N . ASP A 1 156 ? -9.371 -7.567 7.272 1.00 94.94 156 ASP A N 1
ATOM 1251 C CA . ASP A 1 156 ? -8.202 -7.784 8.110 1.00 94.94 156 ASP A CA 1
ATOM 1252 C C . ASP A 1 156 ? -8.451 -7.261 9.524 1.00 94.94 156 ASP A C 1
ATOM 1254 O O . ASP A 1 156 ? -9.258 -6.352 9.738 1.00 94.94 156 ASP A O 1
ATOM 1258 N N . VAL A 1 157 ? -7.729 -7.832 10.483 1.00 93.88 157 VAL A N 1
ATOM 1259 C CA . VAL A 1 157 ? -7.659 -7.343 11.860 1.00 93.88 157 VAL A CA 1
ATOM 1260 C C . VAL A 1 157 ? -6.212 -6.960 12.134 1.00 93.88 157 VAL A C 1
ATOM 1262 O O . VAL A 1 157 ? -5.309 -7.789 12.010 1.00 93.88 157 VAL A O 1
ATOM 1265 N N . PHE A 1 158 ? -5.992 -5.693 12.466 1.00 94.50 158 PHE A N 1
ATOM 1266 C CA . PHE A 1 158 ? -4.704 -5.206 12.924 1.00 94.50 158 PHE A CA 1
ATOM 1267 C C . PHE A 1 158 ? -4.682 -5.232 14.443 1.00 94.50 158 PHE A C 1
ATOM 1269 O O . PHE A 1 158 ? -5.483 -4.573 15.102 1.00 94.50 158 PHE A O 1
ATOM 1276 N N . GLU A 1 159 ? -3.732 -5.973 14.991 1.00 92.69 159 GLU A N 1
ATOM 1277 C CA . GLU A 1 159 ? -3.440 -5.956 16.410 1.00 92.69 159 GLU A CA 1
ATOM 1278 C C . GLU A 1 159 ? -1.922 -5.998 16.574 1.00 92.69 159 GLU A C 1
ATOM 1280 O O . GLU A 1 159 ? -1.260 -6.923 16.114 1.00 92.69 159 GLU A O 1
ATOM 1285 N N . GLU A 1 160 ? -1.361 -4.978 17.217 1.00 89.50 160 GLU A N 1
ATOM 1286 C CA . GLU A 1 160 ? 0.090 -4.776 17.332 1.00 89.50 160 GLU A CA 1
ATOM 1287 C C . GLU A 1 160 ? 0.798 -5.932 18.063 1.00 89.50 160 GLU A C 1
ATOM 1289 O O . GLU A 1 160 ? 1.985 -6.185 17.850 1.00 89.50 160 GLU A O 1
ATOM 1294 N N . SER A 1 161 ? 0.061 -6.661 18.907 1.00 88.75 161 SER A N 1
ATOM 1295 C CA . SER A 1 161 ? 0.549 -7.850 19.610 1.00 88.75 161 SER A CA 1
ATOM 1296 C C . SER A 1 161 ? 0.847 -9.020 18.661 1.00 88.75 161 SER A C 1
ATOM 1298 O O . SER A 1 161 ? 1.643 -9.899 18.998 1.00 88.75 161 SER A O 1
ATOM 1300 N N . LEU A 1 162 ? 0.239 -9.033 17.471 1.00 84.19 162 LEU A N 1
ATOM 1301 C CA . LEU A 1 162 ? 0.364 -10.102 16.492 1.00 84.19 162 LEU A CA 1
ATOM 1302 C C . LEU A 1 162 ? 1.581 -9.845 15.604 1.00 84.19 162 LEU A C 1
ATOM 1304 O O . LEU A 1 162 ? 1.653 -8.875 14.848 1.00 84.19 162 LEU A O 1
ATOM 1308 N N . TRP A 1 163 ? 2.554 -10.751 15.670 1.00 79.19 163 TRP A N 1
ATOM 1309 C CA . TRP A 1 163 ? 3.849 -10.568 15.015 1.00 79.19 163 TRP A CA 1
ATOM 1310 C C . TRP A 1 163 ? 3.749 -10.412 13.487 1.00 79.19 163 TRP A C 1
ATOM 1312 O O . TRP A 1 163 ? 4.551 -9.688 12.902 1.00 79.19 163 TRP A O 1
ATOM 1322 N N . TRP A 1 164 ? 2.753 -11.032 12.843 1.00 72.06 164 TRP A N 1
ATOM 1323 C CA . TRP A 1 164 ? 2.577 -11.009 11.384 1.00 72.06 164 TRP A CA 1
ATOM 1324 C C . TRP A 1 164 ? 1.993 -9.704 10.836 1.00 72.06 164 TRP A C 1
ATOM 1326 O O . TRP A 1 164 ? 2.104 -9.445 9.639 1.00 72.06 164 TRP A O 1
ATOM 1336 N N . CYS A 1 165 ? 1.360 -8.879 11.675 1.00 78.25 165 CYS A N 1
ATOM 1337 C CA . CYS A 1 165 ? 0.816 -7.587 11.259 1.00 78.25 165 CYS A CA 1
ATOM 1338 C C . CYS A 1 165 ? 1.291 -6.431 12.131 1.00 78.25 165 CYS A C 1
ATOM 1340 O O . CYS A 1 165 ? 0.746 -5.349 11.996 1.00 78.25 165 CYS A O 1
ATOM 1342 N N . ARG A 1 166 ? 2.339 -6.615 12.948 1.00 78.38 166 ARG A N 1
ATOM 1343 C CA . ARG A 1 166 ? 2.848 -5.649 13.940 1.00 78.38 166 ARG A CA 1
ATOM 1344 C C . ARG A 1 166 ? 2.982 -4.203 13.447 1.00 78.38 166 ARG A C 1
ATOM 1346 O O . ARG A 1 166 ? 2.832 -3.275 14.231 1.00 78.38 166 ARG A O 1
ATOM 1353 N N . TYR A 1 167 ? 3.257 -4.005 12.159 1.00 83.88 167 TYR A N 1
ATOM 1354 C CA . TYR A 1 167 ? 3.493 -2.684 11.563 1.00 83.88 167 TYR A CA 1
ATOM 1355 C C . TYR A 1 167 ? 2.424 -2.245 10.554 1.00 83.88 167 TYR A C 1
ATOM 1357 O O . TYR A 1 167 ? 2.600 -1.233 9.881 1.00 83.88 167 TYR A O 1
ATOM 1365 N N . GLY A 1 168 ? 1.340 -3.007 10.412 1.00 93.00 168 GLY A N 1
ATOM 1366 C CA . GLY A 1 168 ? 0.220 -2.703 9.527 1.00 93.00 168 GLY A CA 1
ATOM 1367 C C . GLY A 1 168 ? -0.258 -3.911 8.727 1.00 93.00 168 GLY A C 1
ATOM 1368 O O . GLY A 1 168 ? 0.284 -5.015 8.799 1.00 93.00 168 GLY A O 1
ATOM 1369 N N . LEU A 1 169 ? -1.295 -3.679 7.932 1.00 95.31 169 LEU A N 1
ATOM 1370 C CA . LEU A 1 169 ? -1.986 -4.678 7.130 1.00 95.31 169 LEU A CA 1
ATOM 1371 C C . LEU A 1 169 ? -1.363 -4.755 5.741 1.00 95.31 169 LEU A C 1
ATOM 1373 O O . LEU A 1 169 ? -1.489 -3.831 4.943 1.00 95.31 169 LEU A O 1
ATOM 1377 N N . LEU A 1 170 ? -0.670 -5.857 5.462 1.00 95.69 170 LEU A N 1
ATOM 1378 C CA . LEU A 1 170 ? 0.184 -5.992 4.286 1.00 95.69 170 LEU A CA 1
ATOM 1379 C C . LEU A 1 170 ? -0.476 -6.801 3.156 1.00 95.69 170 LEU A C 1
ATOM 1381 O O . LEU A 1 170 ? -1.089 -7.854 3.368 1.00 95.69 170 LEU A O 1
ATOM 1385 N N . TRP A 1 171 ? -0.249 -6.339 1.929 1.00 95.75 171 TRP A N 1
ATOM 1386 C CA . TRP A 1 171 ? -0.297 -7.112 0.693 1.00 95.75 171 TRP A CA 1
ATOM 1387 C C . TRP A 1 171 ? 1.105 -7.210 0.102 1.00 95.75 171 TRP A C 1
ATOM 1389 O O . TRP A 1 171 ? 1.509 -6.360 -0.684 1.00 95.75 171 TRP A O 1
ATOM 1399 N N . ALA A 1 172 ? 1.833 -8.267 0.473 1.00 94.44 172 ALA A N 1
ATOM 1400 C CA . ALA A 1 172 ? 3.225 -8.468 0.067 1.00 94.44 172 ALA A CA 1
ATOM 1401 C C . ALA A 1 172 ? 3.367 -8.654 -1.454 1.00 94.44 172 ALA A C 1
ATOM 1403 O O . ALA A 1 172 ? 4.257 -8.116 -2.086 1.00 94.44 172 ALA A O 1
ATOM 1404 N N . ASN A 1 173 ? 2.450 -9.387 -2.083 1.00 96.50 173 ASN A N 1
ATOM 1405 C CA . ASN A 1 173 ? 2.508 -9.657 -3.521 1.00 96.50 173 ASN A CA 1
ATOM 1406 C C . ASN A 1 173 ? 1.330 -8.975 -4.215 1.00 96.50 173 ASN A C 1
ATOM 1408 O O . ASN A 1 173 ? 0.395 -9.652 -4.651 1.00 96.50 173 ASN A O 1
ATOM 1412 N N . PHE A 1 174 ? 1.316 -7.638 -4.248 1.00 97.06 174 PHE A N 1
ATOM 1413 C CA . PHE A 1 174 ? 0.194 -6.883 -4.805 1.00 97.06 174 PHE A CA 1
ATOM 1414 C C . PHE A 1 174 ? 0.084 -7.100 -6.318 1.00 97.06 174 PHE A C 1
ATOM 1416 O O . PHE A 1 17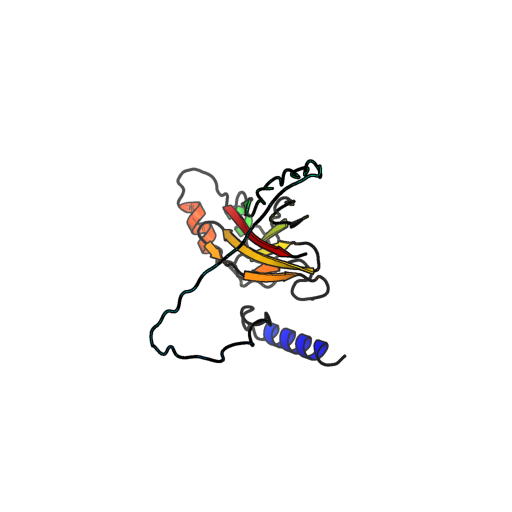4 ? -0.831 -7.794 -6.753 1.00 97.06 174 PHE A O 1
ATOM 1423 N N . CYS A 1 175 ? 1.035 -6.626 -7.116 1.00 96.00 175 CYS A N 1
ATOM 1424 C CA . CYS A 1 175 ? 1.106 -6.951 -8.540 1.00 96.00 175 CYS A CA 1
ATOM 1425 C C . CYS A 1 175 ? 2.564 -7.008 -9.022 1.00 96.00 175 CYS A C 1
ATOM 1427 O O . CYS A 1 175 ? 3.457 -6.507 -8.332 1.00 96.00 175 CYS A O 1
ATOM 1429 N N . PRO A 1 176 ? 2.831 -7.619 -10.188 1.00 96.06 176 PRO A N 1
ATOM 1430 C CA . PRO A 1 176 ? 4.143 -7.544 -10.815 1.00 96.06 176 PRO A CA 1
ATOM 1431 C C . PRO A 1 176 ? 4.523 -6.094 -11.130 1.00 96.06 176 PRO A C 1
ATOM 1433 O O . PRO A 1 176 ? 3.684 -5.303 -11.561 1.00 96.06 176 PRO A O 1
ATOM 1436 N N . VAL A 1 177 ? 5.801 -5.760 -10.980 1.00 94.44 177 VAL A N 1
ATOM 1437 C CA . VAL A 1 177 ? 6.358 -4.440 -11.316 1.00 94.44 177 VAL A CA 1
ATOM 1438 C C . VAL A 1 177 ? 6.195 -4.128 -12.805 1.00 94.44 177 VAL A C 1
ATOM 1440 O O . VAL A 1 177 ? 5.922 -2.990 -13.172 1.00 94.44 177 VAL A O 1
ATOM 1443 N N . SER A 1 178 ? 6.279 -5.144 -13.668 1.00 92.81 178 SER A N 1
ATOM 1444 C CA . SER A 1 178 ? 6.039 -4.993 -15.107 1.00 92.81 178 SER A CA 1
ATOM 1445 C C . SER A 1 178 ? 4.637 -4.468 -15.428 1.00 92.81 178 SER A C 1
ATOM 1447 O O . SER A 1 178 ? 4.486 -3.700 -16.374 1.00 92.81 178 SER A O 1
ATOM 1449 N N . ALA A 1 179 ? 3.627 -4.824 -14.625 1.00 91.31 179 ALA A N 1
ATOM 1450 C CA . ALA A 1 179 ? 2.271 -4.313 -14.798 1.00 91.31 179 ALA A CA 1
ATOM 1451 C C . ALA A 1 179 ? 2.201 -2.804 -14.518 1.00 91.31 179 ALA A C 1
ATOM 1453 O O . ALA A 1 179 ? 1.536 -2.088 -15.257 1.00 91.31 179 ALA A O 1
ATOM 1454 N N . LEU A 1 180 ? 2.945 -2.310 -13.519 1.00 88.06 180 LEU A N 1
ATOM 1455 C CA . LEU A 1 180 ? 3.023 -0.877 -13.212 1.00 88.06 180 LEU A CA 1
ATOM 1456 C C . LEU A 1 180 ? 3.678 -0.089 -14.356 1.00 88.06 180 LEU A C 1
ATOM 1458 O O . LEU A 1 180 ? 3.169 0.945 -14.773 1.00 88.06 180 LEU A O 1
ATOM 1462 N N . LEU A 1 181 ? 4.789 -0.604 -14.892 1.00 84.00 181 LEU A N 1
ATOM 1463 C CA . LEU A 1 181 ? 5.553 0.065 -15.952 1.00 84.00 181 LEU A CA 1
ATOM 1464 C C . LEU A 1 181 ? 4.827 0.073 -17.300 1.00 84.00 181 LEU A C 1
ATOM 1466 O O . LEU A 1 181 ? 4.936 1.039 -18.048 1.00 84.00 181 LEU A O 1
ATOM 1470 N N . SER A 1 182 ? 4.050 -0.974 -17.597 1.00 79.38 182 SER A N 1
ATOM 1471 C CA . SER A 1 182 ? 3.245 -1.034 -18.824 1.00 79.38 182 SER A CA 1
ATOM 1472 C C . SER A 1 182 ? 2.169 0.054 -18.902 1.00 79.38 182 SER A C 1
ATOM 1474 O O . SER A 1 182 ? 1.634 0.325 -19.974 1.00 79.38 182 SER A O 1
ATOM 1476 N N . GLU A 1 183 ? 1.834 0.678 -17.774 1.00 66.00 183 GLU A N 1
ATOM 1477 C CA . GLU A 1 183 ? 0.866 1.768 -17.728 1.00 66.00 183 GLU A CA 1
ATOM 1478 C C . GLU A 1 183 ? 1.525 3.138 -17.887 1.00 66.00 183 GLU A C 1
ATOM 1480 O O . GLU A 1 183 ? 0.975 3.982 -18.591 1.00 66.00 183 GLU A O 1
ATOM 1485 N N . GLY A 1 184 ? 2.728 3.331 -17.335 1.00 56.78 184 GLY A N 1
ATOM 1486 C CA . GLY A 1 184 ? 3.494 4.570 -17.508 1.00 56.78 184 GLY A CA 1
ATOM 1487 C C . GLY A 1 184 ? 3.896 4.848 -18.962 1.00 56.78 184 GLY A C 1
ATOM 1488 O O . GLY A 1 184 ? 4.058 6.002 -19.338 1.00 56.78 184 GLY A O 1
ATOM 1489 N N . SER A 1 185 ? 4.004 3.813 -19.805 1.00 52.72 185 SER A N 1
ATOM 1490 C CA . SER A 1 185 ? 4.429 3.955 -21.205 1.00 52.72 185 SER A CA 1
ATOM 1491 C C . SER A 1 185 ? 3.307 4.243 -22.210 1.00 52.72 185 SER A C 1
ATOM 1493 O O . SER A 1 185 ? 3.609 4.484 -23.372 1.00 52.72 185 SER A O 1
ATOM 1495 N N . ASN A 1 186 ? 2.031 4.144 -21.817 1.00 50.69 186 ASN A N 1
ATOM 1496 C CA . ASN A 1 186 ? 0.890 4.242 -22.746 1.00 50.69 186 ASN A CA 1
ATOM 1497 C C . ASN A 1 186 ? 0.181 5.605 -22.725 1.00 50.69 186 ASN A C 1
ATOM 1499 O O . ASN A 1 186 ? -0.734 5.821 -23.519 1.00 50.69 186 ASN A O 1
ATOM 1503 N N . ASN A 1 187 ? 0.579 6.510 -21.831 1.00 51.94 187 ASN A N 1
ATOM 1504 C CA . ASN A 1 187 ? 0.068 7.873 -21.804 1.00 51.94 187 ASN A CA 1
ATOM 1505 C C . ASN A 1 187 ? 1.096 8.790 -22.476 1.00 51.94 187 ASN A C 1
ATOM 1507 O O . ASN A 1 187 ? 2.108 9.132 -21.873 1.00 51.94 187 ASN A O 1
ATOM 1511 N N . ASP A 1 188 ? 0.808 9.193 -23.715 1.00 53.31 188 ASP A N 1
ATOM 1512 C CA . ASP A 1 188 ? 1.602 10.133 -24.529 1.00 53.31 188 ASP A CA 1
ATOM 1513 C C . ASP A 1 188 ? 1.744 11.547 -23.912 1.00 53.31 188 ASP A C 1
ATOM 1515 O O . ASP A 1 188 ? 2.438 12.389 -24.470 1.00 53.31 188 ASP A O 1
ATOM 1519 N N . ASP A 1 189 ? 1.167 11.802 -22.732 1.00 53.41 189 ASP A N 1
ATOM 1520 C CA . ASP A 1 189 ? 1.277 13.062 -21.992 1.00 53.41 189 ASP A CA 1
ATOM 1521 C C . ASP A 1 189 ? 1.855 12.833 -20.580 1.00 53.41 189 ASP A C 1
ATOM 1523 O O . ASP A 1 189 ? 1.161 12.791 -19.565 1.00 53.41 189 ASP A O 1
ATOM 1527 N N . SER A 1 190 ? 3.176 12.658 -20.545 1.00 56.62 190 SER A N 1
ATOM 1528 C CA . SER A 1 190 ? 4.097 13.261 -19.568 1.00 56.62 190 SER A CA 1
ATOM 1529 C C . SER A 1 190 ? 3.675 13.333 -18.089 1.00 56.62 190 SER A C 1
ATOM 1531 O O . SER A 1 190 ? 3.615 14.425 -17.524 1.00 56.62 190 SER A O 1
ATOM 1533 N N . ASN A 1 191 ? 3.486 12.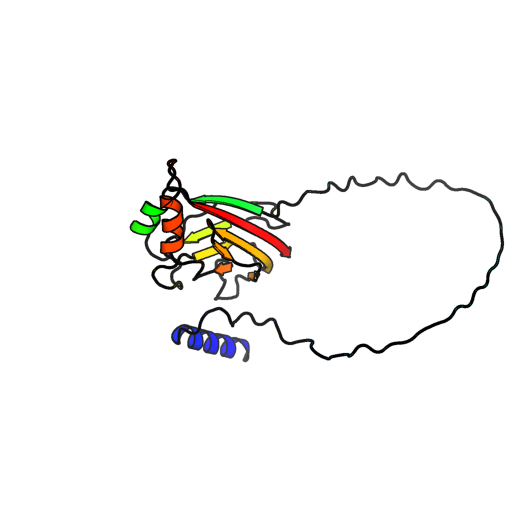198 -17.421 1.00 67.38 191 ASN A N 1
A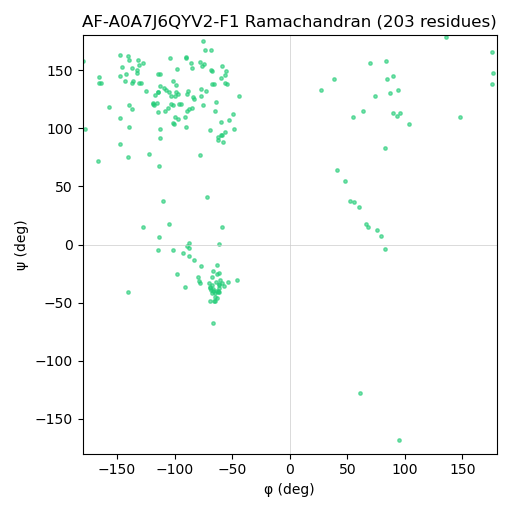TOM 1534 C CA . ASN A 1 191 ? 3.884 12.081 -16.014 1.00 67.38 191 ASN A CA 1
ATOM 1535 C C . ASN A 1 191 ? 4.098 10.606 -15.654 1.00 67.38 191 ASN A C 1
ATOM 1537 O O . ASN A 1 191 ? 3.166 9.807 -15.711 1.00 67.38 191 ASN A O 1
ATOM 1541 N N . ASP A 1 192 ? 5.328 10.260 -15.256 1.00 85.31 192 ASP A N 1
ATOM 1542 C CA . ASP A 1 192 ? 5.744 8.951 -14.712 1.00 85.31 192 ASP A CA 1
ATOM 1543 C C . ASP A 1 192 ? 5.198 8.756 -13.282 1.00 85.31 192 ASP A C 1
ATOM 1545 O O . ASP A 1 192 ? 5.877 8.306 -12.361 1.00 85.31 192 ASP A O 1
ATOM 1549 N N . ASP A 1 193 ? 3.955 9.170 -13.074 1.00 89.00 193 ASP A N 1
ATOM 1550 C CA . ASP A 1 193 ? 3.292 9.250 -11.790 1.00 89.00 193 ASP A CA 1
ATOM 1551 C C . ASP A 1 193 ? 2.296 8.101 -11.671 1.00 89.00 193 ASP A C 1
ATOM 1553 O O . ASP A 1 193 ? 1.464 7.863 -12.546 1.00 89.00 193 ASP A O 1
ATOM 1557 N N . LEU A 1 194 ? 2.352 7.392 -10.548 1.00 90.69 194 LEU A N 1
ATOM 1558 C CA . LEU A 1 194 ? 1.487 6.253 -10.282 1.00 90.69 194 LEU A CA 1
ATOM 1559 C C . LEU A 1 194 ? 0.377 6.643 -9.304 1.00 90.69 194 LEU A C 1
ATOM 1561 O O . LEU A 1 194 ? 0.648 7.027 -8.165 1.00 90.69 194 LEU A O 1
ATOM 1565 N N . LEU A 1 195 ? -0.879 6.494 -9.724 1.00 92.19 195 LEU A N 1
ATOM 1566 C CA . LEU A 1 195 ? -2.038 6.742 -8.870 1.00 92.19 195 LEU A CA 1
ATOM 1567 C C . LEU A 1 195 ? -2.343 5.521 -7.993 1.00 92.19 195 LEU A C 1
ATOM 1569 O O . LEU A 1 195 ? -2.558 4.415 -8.499 1.00 92.19 195 LEU A O 1
ATOM 1573 N N . VAL A 1 196 ? -2.411 5.732 -6.678 1.00 95.25 196 VAL A N 1
ATOM 1574 C CA . VAL A 1 196 ? -2.777 4.712 -5.691 1.00 95.25 196 VAL A CA 1
ATOM 1575 C C . VAL A 1 196 ? -4.041 5.150 -4.967 1.00 95.25 196 VAL A C 1
ATOM 1577 O O . VAL A 1 196 ? -4.075 6.193 -4.320 1.00 95.25 196 VAL A O 1
ATOM 1580 N N . THR A 1 197 ? -5.078 4.326 -5.040 1.00 95.75 197 THR A N 1
ATOM 1581 C CA . THR A 1 197 ? -6.363 4.546 -4.381 1.00 95.75 197 THR A CA 1
ATOM 1582 C C . THR A 1 197 ? -6.622 3.441 -3.377 1.00 95.75 197 THR A C 1
ATOM 1584 O O . THR A 1 197 ? -6.587 2.261 -3.719 1.00 95.75 197 THR A O 1
ATOM 1587 N N . VAL A 1 198 ? -6.949 3.822 -2.147 1.00 95.94 198 VAL A N 1
ATOM 1588 C CA . VAL A 1 198 ? -7.394 2.908 -1.098 1.00 95.94 198 VAL A CA 1
ATOM 1589 C C . VAL A 1 198 ? -8.837 3.229 -0.750 1.00 95.94 198 VAL A C 1
ATOM 1591 O O . VAL A 1 198 ? -9.203 4.383 -0.525 1.00 95.94 198 VAL A O 1
ATOM 1594 N N . GLU A 1 199 ? -9.664 2.194 -0.713 1.00 95.81 199 GLU A N 1
ATOM 1595 C CA . GLU A 1 199 ? -11.066 2.289 -0.333 1.00 95.81 199 GLU A CA 1
ATOM 1596 C C . GLU A 1 199 ? -11.315 1.441 0.912 1.00 95.81 199 GLU A C 1
ATOM 1598 O O . GLU A 1 199 ? -11.073 0.234 0.927 1.00 95.81 199 GLU A O 1
ATOM 1603 N N . VAL A 1 200 ? -11.786 2.096 1.965 1.00 95.31 200 VAL A N 1
ATOM 1604 C CA . VAL A 1 200 ? -12.220 1.510 3.225 1.00 95.31 200 VAL A CA 1
ATOM 1605 C C . VAL A 1 200 ? -13.734 1.367 3.158 1.00 95.31 200 VAL A C 1
ATOM 1607 O O . VAL A 1 200 ? -14.480 2.339 3.209 1.00 95.31 200 VAL A O 1
ATOM 1610 N N . HIS A 1 201 ? -14.191 0.126 3.034 1.00 94.00 201 HIS A N 1
ATOM 1611 C CA . HIS A 1 201 ? -15.614 -0.211 2.947 1.00 94.00 201 HIS A CA 1
ATOM 1612 C C . HIS A 1 201 ? -16.286 -0.167 4.318 1.00 94.00 201 HIS A C 1
ATOM 1614 O O . HIS A 1 201 ? -17.469 0.133 4.431 1.00 94.00 201 HIS A O 1
ATOM 1620 N N . SER A 1 202 ? -15.541 -0.519 5.366 1.00 93.06 202 SER A N 1
ATOM 1621 C CA . SER A 1 202 ? -15.995 -0.457 6.754 1.00 93.06 202 SER A CA 1
ATOM 1622 C C . SER A 1 202 ? -14.808 -0.585 7.699 1.00 93.06 202 SER A C 1
ATOM 1624 O O . SER A 1 202 ? -13.930 -1.417 7.447 1.00 93.06 202 SER A O 1
ATOM 1626 N N . ALA A 1 203 ? -14.834 0.127 8.820 1.00 92.38 203 ALA A N 1
ATOM 1627 C CA . ALA A 1 203 ? -13.870 -0.027 9.900 1.00 92.38 203 ALA A CA 1
ATOM 1628 C C . ALA A 1 203 ? -14.565 -0.110 11.263 1.00 92.38 203 ALA A C 1
ATOM 1630 O O . ALA A 1 203 ? -15.634 0.466 11.470 1.00 92.38 203 ALA A O 1
ATOM 1631 N N . ARG A 1 204 ? -13.965 -0.870 12.180 1.00 90.88 204 ARG A N 1
ATOM 1632 C CA . ARG A 1 204 ? -14.336 -0.943 13.596 1.00 90.88 204 ARG A CA 1
ATOM 1633 C C . ARG A 1 204 ? -13.049 -0.937 14.410 1.00 90.88 204 ARG A C 1
ATOM 1635 O O . ARG A 1 204 ? -12.246 -1.853 14.237 1.00 90.88 204 ARG A O 1
ATOM 1642 N N . VAL A 1 205 ? -12.871 0.096 15.225 1.00 84.69 205 VAL A N 1
ATOM 1643 C CA . VAL A 1 205 ? -11.755 0.252 16.170 1.00 84.69 205 VAL A CA 1
ATOM 1644 C C . VAL A 1 205 ? -12.183 -0.263 17.539 1.00 84.69 205 VAL A C 1
ATOM 1646 O O . VAL A 1 205 ? -13.367 -0.040 17.886 1.00 84.69 205 VAL A O 1
#

Nearest PDB structures (foldseek):
  4m4e-assembly1_C  TM=6.761E-01  e=8.137E-06  Homo sapiens
  4m4e-assembly1_A  TM=7.133E-01  e=4.971E-05  Homo sapiens
  4k8u-assembly1_C  TM=7.175E-01  e=5.280E-05  Homo sapiens
  3hu6-assembly1_B  TM=6.625E-01  e=4.148E-05  Homo sapiens

Solvent-accessible surface area (backbone atoms only — not comparable to full-atom values): 12644 Å² total; per-residue (Å²): 144,59,70,66,61,53,54,48,53,51,51,56,50,41,60,75,67,68,60,71,90,84,71,82,69,98,78,87,91,82,87,87,78,86,83,84,92,79,87,86,85,90,80,89,87,88,87,85,90,83,90,79,89,81,88,83,90,76,93,76,73,88,73,76,73,72,77,74,71,79,71,80,57,41,40,63,51,72,51,73,43,70,48,42,66,60,43,48,71,69,52,53,66,49,45,66,49,72,53,71,74,41,64,57,43,39,82,36,52,66,28,31,41,36,39,12,60,45,1,36,79,86,24,52,88,64,13,15,16,39,29,43,33,62,52,73,58,23,38,38,30,35,30,41,33,46,73,95,51,73,48,67,76,43,77,50,73,35,36,60,89,40,82,92,30,47,86,29,52,72,37,38,68,62,48,52,40,67,64,60,54,64,54,55,75,70,53,96,73,86,60,52,54,43,51,38,35,42,34,44,81,44,58,46,109

Secondary structure (DSSP, 8-state):
--HHHHHHHHHHHHHHTT--TTS--------------------------------------------------B-EEEEEE--HHHHHHHPPTTPPEEPPPB--BTTBSSBEEEEETT--TTSPTTB-EEEEE--TT-EEEEEEEETTEEEEEEEEE--TTSTTTTT-EEESS--BHHHHHHHHTS-SS----EEEEEEEEEEE-

Sequence (205 aa):
RGRSDELIAECERLMKEGVAHAALCPTTLEETMGEHPSRRESLRISRSSSRRASVESAATRRSSVASFKHFEQRSRFTFTVPNISDKIERYQKGRPYLSEEVNDITGLEFAQVEFFPRGDITSRDGWCAIKLRVPNRTKVRWSVTISRQQKGPRVDVFEESLWWCRYGLLWANFCPVSALLSEGSNNDDSNDDLLVTVEVHSARV

Radius of gyration: 26.07 Å; Cα contacts (8 Å, |Δi|>4): 321; chains: 1; bounding box: 81×48×52 Å

pLDDT: mean 72.91, std 25.56, range [27.17, 97.88]